Protein AF-0000000084654253 (afdb_homodimer)

Foldseek 3Di:
DPWDWDKDKDKDFLDLVCLVVVLVVLLVQVVVLPDDPLLSVLVSLLSSLVSVVCSVVHDPVWGIKMWMWIDTNWKTKIWIFTPGPVLALVCVVPCPDPSNVSNVVSFPDKDSHDDDGTRIMTMHGHPPPD/DPWDKDKDKDKDFLDLVCLVVVLVVLLVQVVVLPDDPLLSVLVSLLSSLLSPVCSVVHDPVWGIKMWMWIDTNWKIKIWIFTPGQVLALVCVVPCPDPSNVSNVVSFPDKDSHDDRGTRIMTMHGHPPPD

Solvent-accessible surface area (backbone atoms only — not comparable to full-atom values): 13836 Å² total; per-residue (Å²): 128,85,75,53,73,45,59,37,36,43,33,36,46,64,44,75,85,50,43,61,35,56,34,47,42,47,50,48,58,39,58,72,50,63,56,53,72,67,57,44,51,36,50,30,52,38,52,41,46,54,46,49,50,52,31,73,69,50,63,92,82,32,72,46,36,32,39,37,40,40,36,35,67,50,34,43,36,40,34,32,35,40,82,37,78,86,52,40,30,61,50,62,83,40,67,82,32,69,60,46,50,51,32,57,70,57,33,73,42,70,42,42,62,65,70,79,62,32,30,37,35,36,27,41,64,58,78,69,88,123,128,86,74,53,73,46,61,36,37,41,33,38,46,64,45,76,85,50,44,61,36,56,34,46,43,48,50,48,59,39,58,71,48,63,55,52,72,67,57,44,50,34,50,30,50,37,51,40,47,54,46,49,52,51,33,73,69,50,64,93,82,30,73,46,37,32,40,38,40,39,36,35,66,51,34,40,37,39,33,32,35,41,81,37,78,83,51,38,29,61,48,62,83,39,68,82,31,69,60,46,51,52,32,57,71,56,33,74,44,72,43,43,62,71,63,79,63,33,29,38,37,36,28,42,65,58,78,68,88,124

Sequence (260 aa):
MNSVNDKIELTLPFKAEYVSVARLVASGVCSRIGFDIEAIEDIKVAISEVCSKIVSIGSEIANSYTIVYDVSENALDVSYVCDDPSLKCIFDEEKDGLAINIITALMDSVVLCDKSNRIISMSKVLEGNRMNSVNDKIELTLPFKAEYVSVARLVASGVCSRIGFDIEAIEDIKVAISEVCSKIVSIGSEIANSYTIVYDVSENALDVSYVCDDPSLKCIFDEEKDGLAINIITALMDSVVLCDKSNRIISMSKVLEGNR

Radius of gyration: 18.83 Å; Cα contacts (8 Å, |Δi|>4): 494; chains: 2; bounding box: 52×52×45 Å

Organism: NCBI:txid1294263

pLDDT: mean 90.36, std 12.19, range [29.16, 98.81]

Secondary structure (DSSP, 8-state):
-----EEEEEEEES-GGGHHHHHHHHHHHHHHHT--HHHHHHHHHHHHHHHHHHHHH--SS-SEEEEEEEE-SSEEEEEEE-S-GGGTTTTGGGTTSHHHHHHHHHSSEEESS-STTEEEEEEEE-----/-----EEEEEEEES-GGGHHHHHHHHHHHHHHHT--HHHHHHHHHHHHHHHHHHHHH--SS-SEEEEEEEE-SSEEEEEEE-S-GGGTTTTGGGTTSHHHHHHHHHSSEEESS-STTEEEEEEEE-----

InterPro domains:
  IPR003594 Histidine kinase/HSP90-like ATPase domain [PF13581] (13-123)
  IPR036890 Histidine kinase/HSP90-like ATPase superfamily [G3DSA:3.30.565.10] (4-127)

Structure (mmCIF, N/CA/C/O backbone):
data_AF-0000000084654253-model_v1
#
loop_
_entity.id
_entity.type
_entity.pdbx_description
1 polymer 'Serine-protein kinase RsbW'
#
loop_
_atom_site.group_PDB
_atom_site.id
_atom_site.type_symbol
_atom_site.label_atom_id
_atom_site.label_alt_id
_atom_site.label_comp_id
_atom_site.label_asym_id
_atom_site.label_entity_id
_atom_site.label_seq_id
_atom_site.pdbx_PDB_ins_code
_atom_site.Cartn_x
_atom_site.Cartn_y
_atom_site.Cartn_z
_atom_site.occupancy
_atom_site.B_iso_or_equiv
_atom_site.auth_seq_id
_atom_site.auth_comp_id
_atom_site.auth_asym_id
_atom_site.auth_atom_id
_atom_site.pdbx_PDB_model_num
ATOM 1 N N . MET A 1 1 ? -26.438 7.02 8.078 1 37.53 1 MET A N 1
ATOM 2 C CA . MET A 1 1 ? -25.547 6.977 6.918 1 37.53 1 MET A CA 1
ATOM 3 C C . MET A 1 1 ? -24.188 6.391 7.297 1 37.53 1 MET A C 1
ATOM 5 O O . MET A 1 1 ? -23.531 6.883 8.211 1 37.53 1 MET A O 1
ATOM 9 N N . ASN A 1 2 ? -23.875 5.188 7.293 1 47.66 2 ASN A N 1
ATOM 10 C CA . ASN A 1 2 ? -22.75 4.48 7.906 1 47.66 2 ASN A CA 1
ATOM 11 C C . ASN A 1 2 ? -21.422 5.137 7.562 1 47.66 2 ASN A C 1
ATOM 13 O O . ASN A 1 2 ? -21.078 5.289 6.387 1 47.66 2 ASN A O 1
ATOM 17 N N . SER A 1 3 ? -20.984 6.023 8.422 1 59.88 3 SER A N 1
ATOM 18 C CA . SER A 1 3 ? -19.828 6.879 8.25 1 59.88 3 SER A CA 1
ATOM 19 C C . SER A 1 3 ? -18.641 6.098 7.684 1 59.88 3 SER A C 1
ATOM 21 O O . SER A 1 3 ? -18.344 4.992 8.141 1 59.88 3 SER A O 1
ATOM 23 N N . VAL A 1 4 ? -18.297 6.355 6.387 1 73.56 4 VAL A N 1
ATOM 24 C CA . VAL A 1 4 ? -17.141 5.723 5.738 1 73.56 4 VAL A CA 1
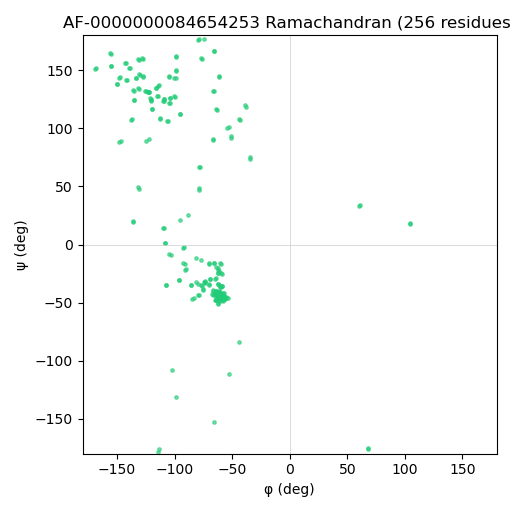ATOM 25 C C . VAL A 1 4 ? -15.898 5.926 6.59 1 73.56 4 VAL A C 1
ATOM 27 O O . VAL A 1 4 ? -15.531 7.062 6.902 1 73.56 4 VAL A O 1
ATOM 30 N N . ASN A 1 5 ? -15.5 4.961 7.324 1 89.44 5 ASN A N 1
ATOM 31 C CA . ASN A 1 5 ? -14.219 4.98 8.031 1 89.44 5 ASN A CA 1
ATOM 32 C C . ASN A 1 5 ? -13.367 3.766 7.672 1 89.44 5 ASN A C 1
ATOM 34 O O . ASN A 1 5 ? -13.508 2.701 8.273 1 89.44 5 ASN A O 1
ATOM 38 N N . ASP A 1 6 ? -12.602 3.982 6.613 1 95.19 6 ASP A N 1
ATOM 39 C CA . ASP A 1 6 ? -11.734 2.898 6.168 1 95.19 6 ASP A CA 1
ATOM 40 C C . ASP A 1 6 ? -10.281 3.166 6.559 1 95.19 6 ASP A C 1
ATOM 42 O O . ASP A 1 6 ? -9.852 4.32 6.609 1 95.19 6 ASP A O 1
ATOM 46 N N . LYS A 1 7 ? -9.664 2.152 6.855 1 97.12 7 LYS A N 1
ATOM 47 C CA . LYS A 1 7 ? -8.25 2.246 7.219 1 97.12 7 LYS A CA 1
ATOM 48 C C . LYS A 1 7 ? -7.387 1.412 6.277 1 97.12 7 LYS A C 1
ATOM 50 O O . LYS A 1 7 ? -7.637 0.219 6.09 1 97.12 7 LYS A O 1
ATOM 55 N N . ILE A 1 8 ? -6.406 2.037 5.645 1 97.88 8 ILE A N 1
ATOM 56 C CA . ILE A 1 8 ? -5.418 1.395 4.785 1 97.88 8 ILE A CA 1
ATOM 57 C C . ILE A 1 8 ? -4.027 1.555 5.395 1 97.88 8 ILE A C 1
ATOM 59 O O . ILE A 1 8 ? -3.67 2.637 5.867 1 97.88 8 ILE A O 1
ATOM 63 N N . GLU A 1 9 ? -3.281 0.507 5.418 1 98.44 9 GLU A N 1
ATOM 64 C CA . GLU A 1 9 ? -1.927 0.572 5.957 1 98.44 9 GLU A CA 1
ATOM 65 C C . GLU A 1 9 ? -0.9 0.111 4.926 1 98.44 9 GLU A C 1
ATOM 67 O O . GLU A 1 9 ? -1.068 -0.938 4.301 1 98.44 9 GLU A O 1
ATOM 72 N N . LEU A 1 10 ? 0.111 0.861 4.734 1 98.81 10 LEU A N 1
ATOM 73 C CA . LEU A 1 10 ? 1.231 0.555 3.852 1 98.81 10 LEU A CA 1
ATOM 74 C C . LEU A 1 10 ? 2.541 0.512 4.633 1 98.81 10 LEU A C 1
ATOM 76 O O . LEU A 1 10 ? 2.941 1.509 5.238 1 98.81 10 LEU A O 1
ATOM 80 N N . THR A 1 11 ? 3.182 -0.635 4.68 1 98.56 11 THR A N 1
ATOM 81 C CA . THR A 1 11 ? 4.469 -0.789 5.348 1 98.56 11 THR A CA 1
ATOM 82 C C . THR A 1 11 ? 5.602 -0.865 4.324 1 98.56 11 THR A C 1
ATOM 84 O O . THR A 1 11 ? 5.547 -1.669 3.393 1 98.56 11 THR A O 1
ATOM 87 N N . LEU A 1 12 ? 6.57 -0.037 4.473 1 98.12 12 LEU A N 1
ATOM 88 C CA . LEU A 1 12 ? 7.672 0.087 3.525 1 98.12 12 LEU A CA 1
ATOM 89 C C . LEU A 1 12 ? 9.016 -0.027 4.238 1 98.12 12 LEU A C 1
ATOM 91 O O . LEU A 1 12 ? 9.148 0.405 5.387 1 98.12 12 LEU A O 1
ATOM 95 N N . PRO A 1 13 ? 10.016 -0.643 3.555 1 96.75 13 PRO A N 1
ATOM 96 C CA . PRO A 1 13 ? 11.375 -0.536 4.09 1 96.75 13 PRO A CA 1
ATOM 97 C C . PRO A 1 13 ? 11.914 0.891 4.047 1 96.75 13 PRO A C 1
ATOM 99 O O . PRO A 1 13 ? 11.352 1.749 3.363 1 96.75 13 PRO A O 1
ATOM 102 N N . PHE A 1 14 ? 13.008 1.097 4.773 1 96.75 14 PHE A N 1
ATOM 103 C CA . PHE A 1 14 ? 13.648 2.404 4.789 1 96.75 14 PHE A CA 1
ATOM 104 C C . PHE A 1 14 ? 14.477 2.617 3.525 1 96.75 14 PHE A C 1
ATOM 106 O O . PHE A 1 14 ? 15.695 2.762 3.594 1 96.75 14 PHE A O 1
ATOM 113 N N . LYS A 1 15 ? 13.859 2.703 2.457 1 95.56 15 LYS A N 1
ATOM 114 C CA . LYS A 1 15 ? 14.516 2.891 1.163 1 95.56 15 LYS A CA 1
ATOM 115 C C . LYS A 1 15 ? 13.781 3.941 0.328 1 95.56 15 LYS A C 1
ATOM 117 O O . LYS A 1 15 ? 12.57 3.869 0.154 1 95.56 15 LYS A O 1
ATOM 122 N N . ALA A 1 16 ? 14.523 4.84 -0.239 1 96 16 ALA A N 1
ATOM 123 C CA . ALA A 1 16 ? 13.977 5.961 -1 1 96 16 ALA A CA 1
ATOM 124 C C . ALA A 1 16 ? 13.195 5.469 -2.219 1 96 16 ALA A C 1
ATOM 126 O O . ALA A 1 16 ? 12.258 6.125 -2.67 1 96 16 ALA A O 1
ATOM 127 N N . GLU A 1 17 ? 13.562 4.328 -2.613 1 93.19 17 GLU A N 1
ATOM 128 C CA . GLU A 1 17 ? 13 3.781 -3.844 1 93.19 17 GLU A CA 1
ATOM 129 C C . GLU A 1 17 ? 11.508 3.506 -3.693 1 93.19 17 GLU A C 1
ATOM 131 O O . GLU A 1 17 ? 10.789 3.387 -4.688 1 93.19 17 GLU A O 1
ATOM 136 N N . TYR A 1 18 ? 10.992 3.473 -2.5 1 96.5 18 TYR A N 1
ATOM 137 C CA . TYR A 1 18 ? 9.609 3.072 -2.309 1 96.5 18 TYR A CA 1
ATOM 138 C C . TYR A 1 18 ? 8.742 4.266 -1.925 1 96.5 18 TYR A C 1
ATOM 140 O O . TYR A 1 18 ? 7.531 4.129 -1.74 1 96.5 18 TYR A O 1
ATOM 148 N N . VAL A 1 19 ? 9.32 5.445 -1.854 1 97.69 19 VAL A N 1
ATOM 149 C CA . VAL A 1 19 ? 8.539 6.641 -1.556 1 97.69 19 VAL A CA 1
ATOM 150 C C . VAL A 1 19 ? 7.449 6.824 -2.609 1 97.69 19 VAL A C 1
ATOM 152 O O . VAL A 1 19 ? 6.336 7.258 -2.293 1 97.69 19 VAL A O 1
ATOM 155 N N . SER A 1 20 ? 7.758 6.484 -3.834 1 97.12 20 SER A N 1
ATOM 156 C CA . SER A 1 20 ? 6.789 6.594 -4.918 1 97.12 20 SER A CA 1
ATOM 157 C C . SER A 1 20 ? 5.586 5.688 -4.676 1 97.12 20 SER A C 1
ATOM 159 O O . SER A 1 20 ? 4.465 6.016 -5.074 1 97.12 20 SER A O 1
ATOM 161 N N . VAL A 1 21 ? 5.785 4.555 -4.074 1 97.62 21 VAL A N 1
ATOM 162 C CA . VAL A 1 21 ? 4.699 3.627 -3.771 1 97.62 21 VAL A CA 1
ATOM 163 C C . VAL A 1 21 ? 3.729 4.277 -2.785 1 97.62 21 VAL A C 1
ATOM 165 O O . VAL A 1 21 ? 2.51 4.152 -2.932 1 97.62 21 VAL A O 1
ATOM 168 N N . ALA A 1 22 ? 4.242 4.992 -1.796 1 98.38 22 ALA A N 1
ATOM 169 C CA . ALA A 1 22 ? 3.408 5.723 -0.849 1 98.38 22 ALA A CA 1
ATOM 170 C C . ALA A 1 22 ? 2.543 6.758 -1.566 1 98.38 22 ALA A C 1
ATOM 172 O O . ALA A 1 22 ? 1.356 6.902 -1.262 1 98.38 22 ALA A O 1
ATOM 173 N N . ARG A 1 23 ? 3.152 7.426 -2.494 1 98.12 23 ARG A N 1
ATOM 174 C CA . ARG A 1 23 ? 2.428 8.414 -3.283 1 98.12 23 ARG A CA 1
ATOM 175 C C . ARG A 1 23 ? 1.31 7.766 -4.09 1 98.12 23 ARG A C 1
ATOM 177 O O . ARG A 1 23 ? 0.2 8.297 -4.164 1 98.12 23 ARG A O 1
ATOM 184 N N . LEU A 1 24 ? 1.6 6.672 -4.711 1 96.81 24 LEU A N 1
ATOM 185 C CA . LEU A 1 24 ? 0.615 5.941 -5.504 1 96.81 24 LEU A CA 1
ATOM 186 C C . LEU A 1 24 ? -0.584 5.543 -4.652 1 96.81 24 LEU A C 1
ATOM 188 O O . LEU A 1 24 ? -1.732 5.727 -5.062 1 96.81 24 LEU A O 1
ATOM 192 N N . VAL A 1 25 ? -0.287 5.02 -3.465 1 98.12 25 VAL A N 1
ATOM 193 C CA . VAL A 1 25 ? -1.377 4.617 -2.584 1 98.12 25 VAL A CA 1
ATOM 194 C C . VAL A 1 25 ? -2.229 5.832 -2.225 1 98.12 25 VAL A C 1
ATOM 196 O O . VAL A 1 25 ? -3.461 5.762 -2.232 1 98.12 25 VAL A O 1
ATOM 199 N N . ALA A 1 26 ? -1.563 6.91 -1.926 1 97.38 26 ALA A N 1
ATOM 200 C CA . ALA A 1 26 ? -2.283 8.141 -1.607 1 97.38 26 ALA A CA 1
ATOM 201 C C . ALA A 1 26 ? -3.238 8.523 -2.734 1 97.38 26 ALA A C 1
ATOM 203 O O . ALA A 1 26 ? -4.395 8.867 -2.484 1 97.38 26 ALA A O 1
ATOM 204 N N . SER A 1 27 ? -2.752 8.461 -3.9 1 95.75 27 SER A N 1
ATOM 205 C CA . SER A 1 27 ? -3.586 8.812 -5.043 1 95.75 27 SER A CA 1
ATOM 206 C C . SER A 1 27 ? -4.793 7.887 -5.156 1 95.75 27 SER A C 1
ATOM 208 O O . SER A 1 27 ? -5.902 8.336 -5.449 1 95.75 27 SER A O 1
ATOM 210 N N . GLY A 1 28 ? -4.602 6.641 -4.918 1 94.56 28 GLY A N 1
ATOM 211 C CA . GLY A 1 28 ? -5.676 5.664 -4.992 1 94.56 28 GLY A CA 1
ATOM 212 C C . GLY A 1 28 ? -6.734 5.859 -3.922 1 94.56 28 GLY A C 1
ATOM 213 O O . GLY A 1 28 ? -7.93 5.773 -4.203 1 94.56 28 GLY A O 1
ATOM 214 N N . VAL A 1 29 ? -6.324 6.18 -2.756 1 94.88 29 VAL A N 1
ATOM 215 C CA . VAL A 1 29 ? -7.219 6.324 -1.612 1 94.88 29 VAL A CA 1
ATOM 216 C C . VAL A 1 29 ? -8 7.629 -1.729 1 94.88 29 VAL A C 1
ATOM 218 O O . VAL A 1 29 ? -9.188 7.676 -1.396 1 94.88 29 VAL A O 1
ATOM 221 N N . CYS A 1 30 ? -7.359 8.641 -2.174 1 93 30 CYS A N 1
ATOM 222 C CA . CYS A 1 30 ? -7.969 9.969 -2.27 1 93 30 CYS A CA 1
ATOM 223 C C . CYS A 1 30 ? -9.023 10 -3.367 1 93 30 CYS A C 1
ATOM 225 O O . CYS A 1 30 ? -9.992 10.758 -3.281 1 93 30 CYS A O 1
ATOM 227 N N . SER A 1 31 ? -8.75 9.25 -4.387 1 83.88 31 SER A N 1
ATOM 228 C CA . SER A 1 31 ? -9.695 9.258 -5.492 1 83.88 31 SER A CA 1
ATOM 229 C C . SER A 1 31 ? -11.078 8.805 -5.035 1 83.88 31 SER A C 1
ATOM 231 O O . SER A 1 31 ? -12.094 9.227 -5.602 1 83.88 31 SER A O 1
ATOM 233 N N . ARG A 1 32 ? -11.125 8.102 -4.043 1 83.56 32 ARG A N 1
ATOM 234 C CA . ARG A 1 32 ? -12.391 7.625 -3.49 1 83.56 32 ARG A CA 1
ATOM 235 C C . ARG A 1 32 ? -13.102 8.734 -2.721 1 83.56 32 ARG A C 1
ATOM 237 O O . ARG A 1 32 ? -14.328 8.711 -2.58 1 83.56 32 ARG A O 1
ATOM 244 N N . ILE A 1 33 ? -12.453 9.586 -2.061 1 87.75 33 ILE A N 1
ATOM 245 C CA . ILE A 1 33 ? -12.992 10.656 -1.227 1 87.75 33 ILE A CA 1
ATOM 246 C C . ILE A 1 33 ? -13.555 11.766 -2.109 1 87.75 33 ILE A C 1
ATOM 248 O O . ILE A 1 33 ? -14.508 12.445 -1.727 1 87.75 33 ILE A O 1
ATOM 252 N N . GLY A 1 34 ? -12.984 11.977 -3.287 1 88.12 34 GLY A N 1
ATOM 253 C CA . GLY A 1 34 ? -13.453 13.016 -4.199 1 88.12 34 GLY A CA 1
ATOM 254 C C . GLY A 1 34 ? -12.555 14.234 -4.227 1 88.12 34 GLY A C 1
ATOM 255 O O . GLY A 1 34 ? -13 15.328 -4.566 1 88.12 34 GLY A O 1
ATOM 256 N N . PHE A 1 35 ? -11.367 14.117 -3.777 1 94.44 35 PHE A N 1
ATOM 257 C CA . PHE A 1 35 ? -10.398 15.203 -3.902 1 94.44 35 PHE A CA 1
ATOM 258 C C . PHE A 1 35 ? -10.133 15.516 -5.367 1 94.44 35 PHE A C 1
ATOM 260 O O . PHE A 1 35 ? -10.148 14.617 -6.215 1 94.44 35 PHE A O 1
ATOM 267 N N . ASP A 1 36 ? -9.938 16.812 -5.602 1 93.75 36 ASP A N 1
ATOM 268 C CA . ASP A 1 36 ? -9.539 17.156 -6.961 1 93.75 36 ASP A CA 1
ATOM 269 C C . ASP A 1 36 ? -8.055 16.891 -7.188 1 93.75 36 ASP A C 1
ATOM 271 O O . ASP A 1 36 ? -7.336 16.5 -6.262 1 93.75 36 ASP A O 1
ATOM 275 N N . ILE A 1 37 ? -7.605 17.094 -8.375 1 94.94 37 ILE A N 1
ATOM 276 C CA . ILE A 1 37 ? -6.258 16.734 -8.789 1 94.94 37 ILE A CA 1
ATOM 277 C C . ILE A 1 37 ? -5.238 17.547 -7.996 1 94.94 37 ILE A C 1
ATOM 279 O O . ILE A 1 37 ? -4.195 17.016 -7.594 1 94.94 37 ILE A O 1
ATOM 283 N N . GLU A 1 38 ? -5.539 18.797 -7.785 1 95.88 38 GLU A N 1
ATOM 284 C CA . GLU A 1 38 ? -4.621 19.672 -7.055 1 95.88 38 GLU A CA 1
ATOM 285 C C . GLU A 1 38 ? -4.457 19.203 -5.609 1 95.88 38 GLU A C 1
ATOM 287 O O . GLU A 1 38 ? -3.336 19.109 -5.105 1 95.88 38 GLU A O 1
ATOM 292 N N . ALA A 1 39 ? -5.586 18.938 -4.965 1 96.06 39 ALA A N 1
ATOM 293 C CA . ALA A 1 39 ? -5.543 18.453 -3.586 1 96.06 39 ALA A CA 1
ATOM 294 C C . ALA A 1 39 ? -4.785 17.125 -3.488 1 96.06 39 ALA A C 1
ATOM 296 O O . ALA A 1 39 ? -4.004 16.922 -2.557 1 96.06 39 ALA A O 1
ATOM 297 N N . ILE A 1 40 ? -4.996 16.25 -4.402 1 97.12 40 ILE A N 1
ATOM 298 C CA . ILE A 1 40 ? -4.32 14.961 -4.422 1 97.12 40 ILE A CA 1
ATOM 299 C C . ILE A 1 40 ? -2.812 15.172 -4.555 1 97.12 40 ILE A C 1
ATOM 301 O O . ILE A 1 40 ? -2.027 14.539 -3.848 1 97.12 40 ILE A O 1
ATOM 305 N N . GLU A 1 41 ? -2.398 16.047 -5.445 1 97.62 41 GLU A N 1
ATOM 306 C CA . GLU A 1 41 ? -0.979 16.328 -5.625 1 97.62 41 GLU A CA 1
ATOM 307 C C . GLU A 1 41 ? -0.366 16.922 -4.359 1 97.62 41 GLU A C 1
ATOM 309 O O . GLU A 1 41 ? 0.75 16.562 -3.977 1 97.62 41 GLU A O 1
ATOM 314 N N . ASP A 1 42 ? -1.118 17.812 -3.717 1 97.75 42 ASP A N 1
ATOM 315 C CA . ASP A 1 42 ? -0.661 18.375 -2.449 1 97.75 42 ASP A CA 1
ATOM 316 C C . ASP A 1 42 ? -0.399 17.266 -1.423 1 97.75 42 ASP A C 1
ATOM 318 O O . ASP A 1 42 ? 0.639 17.266 -0.758 1 97.75 42 ASP A O 1
ATOM 322 N N . ILE A 1 43 ? -1.329 16.406 -1.344 1 97.94 43 ILE A N 1
ATOM 323 C CA . ILE A 1 43 ? -1.243 15.305 -0.383 1 97.94 43 ILE A CA 1
ATOM 324 C C . ILE A 1 43 ? -0.035 14.43 -0.706 1 97.94 43 ILE A C 1
ATOM 326 O O . ILE A 1 43 ? 0.727 14.062 0.19 1 97.94 43 ILE A O 1
ATOM 330 N N . LYS A 1 44 ? 0.122 14.117 -1.955 1 98.44 44 LYS A N 1
ATOM 331 C CA . LYS A 1 44 ? 1.251 13.297 -2.385 1 98.44 44 LYS A CA 1
ATOM 332 C C . LYS A 1 44 ? 2.578 13.961 -2.021 1 98.44 44 LYS A C 1
ATOM 334 O O . LYS A 1 44 ? 3.51 13.281 -1.574 1 98.44 44 LYS A O 1
ATOM 339 N N . VAL A 1 45 ? 2.709 15.203 -2.246 1 98.5 45 VAL A N 1
ATOM 340 C CA . VAL A 1 45 ? 3.934 15.922 -1.918 1 98.5 45 VAL A CA 1
ATOM 341 C C . VAL A 1 45 ? 4.191 15.852 -0.415 1 98.5 45 VAL A C 1
ATOM 343 O O . VAL A 1 45 ? 5.309 15.555 0.015 1 98.5 45 VAL A O 1
ATOM 346 N N . ALA A 1 46 ? 3.172 16.125 0.374 1 98.06 46 ALA A N 1
ATOM 347 C CA . ALA A 1 46 ? 3.305 16.078 1.828 1 98.06 46 ALA A CA 1
ATOM 348 C C . ALA A 1 46 ? 3.768 14.711 2.293 1 98.06 46 ALA A C 1
ATOM 350 O O . ALA A 1 46 ? 4.68 14.594 3.115 1 98.06 46 ALA A O 1
ATOM 351 N N . ILE A 1 47 ? 3.174 13.711 1.735 1 98.38 47 ILE A N 1
ATOM 352 C CA . ILE A 1 47 ? 3.523 12.336 2.08 1 98.38 47 ILE A CA 1
ATOM 353 C C . ILE A 1 47 ? 4.98 12.07 1.711 1 98.38 47 ILE A C 1
ATOM 355 O O . ILE A 1 47 ? 5.727 11.469 2.492 1 98.38 47 ILE A O 1
ATOM 359 N N . SER A 1 48 ? 5.375 12.508 0.602 1 98.19 48 SER A N 1
ATOM 360 C CA . SER A 1 48 ? 6.738 12.305 0.125 1 98.19 48 SER A CA 1
ATOM 361 C C . SER A 1 48 ? 7.754 12.961 1.054 1 98.19 48 SER A C 1
ATOM 363 O O . SER A 1 48 ? 8.82 12.398 1.319 1 98.19 48 SER A O 1
ATOM 365 N N . GLU A 1 49 ? 7.461 14.164 1.477 1 97.12 49 GLU A N 1
ATOM 366 C CA . GLU A 1 49 ? 8.359 14.875 2.387 1 97.12 49 GLU A CA 1
ATOM 367 C C . GLU A 1 49 ? 8.578 14.078 3.672 1 97.12 49 GLU A C 1
ATOM 369 O O . GLU A 1 49 ? 9.711 13.945 4.137 1 97.12 49 GLU A O 1
ATOM 374 N N . VAL A 1 50 ? 7.473 13.594 4.281 1 96.19 50 VAL A N 1
ATOM 375 C CA . VAL A 1 50 ? 7.562 12.852 5.535 1 96.19 50 VAL A CA 1
ATOM 376 C C . VAL A 1 50 ? 8.352 11.562 5.312 1 96.19 50 VAL A C 1
ATOM 378 O O . VAL A 1 50 ? 9.281 11.258 6.066 1 96.19 50 VAL A O 1
ATOM 381 N N . CYS A 1 51 ? 8.008 10.852 4.25 1 97.62 51 CYS A N 1
ATOM 382 C CA . CYS A 1 51 ? 8.695 9.602 3.949 1 97.62 51 CYS A CA 1
ATOM 383 C C . CYS A 1 51 ? 10.188 9.836 3.742 1 97.62 51 CYS A C 1
ATOM 385 O O . CYS A 1 51 ? 11.023 9.07 4.23 1 97.62 51 CYS A O 1
ATOM 387 N N . SER A 1 52 ? 10.484 10.836 2.98 1 96.94 52 SER A N 1
ATOM 388 C CA . SER A 1 52 ? 11.891 11.148 2.715 1 96.94 52 SER A CA 1
ATOM 389 C C . SER A 1 52 ? 12.656 11.406 4.012 1 96.94 52 SER A C 1
ATOM 391 O O . SER A 1 52 ? 13.797 10.961 4.16 1 96.94 52 SER A O 1
ATOM 393 N N . LYS A 1 53 ? 12.078 12.086 4.898 1 94.69 53 LYS A N 1
ATOM 394 C CA . LYS A 1 53 ? 12.703 12.344 6.188 1 94.69 53 LYS A CA 1
ATOM 395 C C . LYS A 1 53 ? 12.914 11.055 6.969 1 94.69 53 LYS A C 1
ATOM 397 O O . LYS A 1 53 ? 14 10.82 7.508 1 94.69 53 LYS A O 1
ATOM 402 N N . ILE A 1 54 ? 11.922 10.25 7.047 1 95.12 54 ILE A N 1
ATOM 403 C CA . ILE A 1 54 ? 11.977 8.969 7.754 1 95.12 54 ILE A CA 1
ATOM 404 C C . ILE A 1 54 ? 13.086 8.109 7.164 1 95.12 54 ILE A C 1
ATOM 406 O O . ILE A 1 54 ? 13.891 7.531 7.902 1 95.12 54 ILE A O 1
ATOM 410 N N . VAL A 1 55 ? 13.125 8.07 5.848 1 96.94 55 VAL A N 1
ATOM 411 C CA . VAL A 1 55 ? 14.109 7.258 5.148 1 96.94 55 VAL A CA 1
ATOM 412 C C . VAL A 1 55 ? 15.516 7.797 5.426 1 96.94 55 VAL A C 1
ATOM 414 O O . VAL A 1 55 ? 16.453 7.027 5.609 1 96.94 55 VAL A O 1
ATOM 417 N N . SER A 1 56 ? 15.711 9.094 5.398 1 95.06 56 SER A N 1
ATOM 418 C CA . SER A 1 56 ? 17 9.719 5.625 1 95.06 56 SER A CA 1
ATOM 419 C C . SER A 1 56 ? 17.531 9.398 7.02 1 95.06 56 SER A C 1
ATOM 421 O O . SER A 1 56 ? 18.75 9.258 7.211 1 95.06 56 SER A O 1
ATOM 423 N N . ILE A 1 57 ? 16.625 9.312 7.965 1 93.06 57 ILE A N 1
ATOM 424 C CA . ILE A 1 57 ? 17.031 9.016 9.328 1 93.06 57 ILE A CA 1
ATOM 425 C C . ILE A 1 57 ? 17.297 7.52 9.477 1 93.06 57 ILE A C 1
ATOM 427 O O . ILE A 1 57 ? 18.312 7.117 10.047 1 93.06 57 ILE A O 1
ATOM 431 N N . GLY A 1 58 ? 16.391 6.746 8.891 1 93.62 58 GLY A N 1
ATOM 432 C CA . GLY A 1 58 ? 16.531 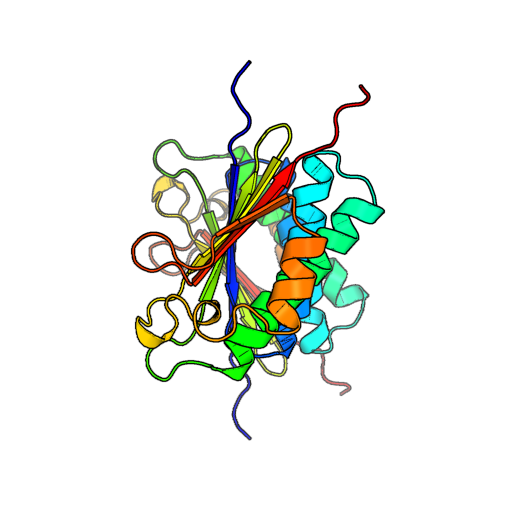5.301 8.984 1 93.62 58 GLY A CA 1
ATOM 433 C C . GLY A 1 58 ? 16.312 4.777 10.391 1 93.62 58 GLY A C 1
ATOM 434 O O . GLY A 1 58 ? 15.789 5.484 11.25 1 93.62 58 GLY A O 1
ATOM 435 N N . SER A 1 59 ? 16.516 3.426 10.594 1 93.81 59 SER A N 1
ATOM 436 C CA . SER A 1 59 ? 16.406 2.801 11.906 1 93.81 59 SER A CA 1
ATOM 437 C C . SER A 1 59 ? 17.375 1.625 12.039 1 93.81 59 SER A C 1
ATOM 439 O O . SER A 1 59 ? 17.594 0.881 11.078 1 93.81 59 SER A O 1
ATOM 441 N N . GLU A 1 60 ? 17.891 1.494 13.219 1 91.06 60 GLU A N 1
ATOM 442 C CA . GLU A 1 60 ? 18.781 0.366 13.516 1 91.06 60 GLU A CA 1
ATOM 443 C C . GLU A 1 60 ? 17.984 -0.825 14.047 1 91.06 60 GLU A C 1
ATOM 445 O O . GLU A 1 60 ? 18.484 -1.952 14.055 1 91.06 60 GLU A O 1
ATOM 450 N N . ILE A 1 61 ? 16.828 -0.541 14.555 1 92.31 61 ILE A N 1
ATOM 451 C CA . ILE A 1 61 ? 16.094 -1.601 15.25 1 92.31 61 ILE A CA 1
ATOM 452 C C . ILE A 1 61 ? 14.906 -2.047 14.406 1 92.31 61 ILE A C 1
ATOM 454 O O . ILE A 1 61 ? 14.539 -3.227 14.406 1 92.31 61 ILE A O 1
ATOM 458 N N . ALA A 1 62 ? 14.328 -1.084 13.711 1 93.31 62 ALA A N 1
ATOM 459 C CA . ALA A 1 62 ? 13.195 -1.417 12.852 1 93.31 62 ALA A CA 1
ATOM 460 C C . ALA A 1 62 ? 13.648 -1.581 11.398 1 93.31 62 ALA A C 1
ATOM 462 O O . ALA A 1 62 ? 14.602 -0.932 10.961 1 93.31 62 ALA A O 1
ATOM 463 N N . ASN A 1 63 ? 12.922 -2.449 10.68 1 94.06 63 ASN A N 1
ATOM 464 C CA . ASN A 1 63 ? 13.281 -2.674 9.281 1 94.06 63 ASN A CA 1
ATOM 465 C C . ASN A 1 63 ? 12.305 -1.983 8.336 1 94.06 63 ASN A C 1
ATOM 467 O O . ASN A 1 63 ? 12.508 -1.987 7.117 1 94.06 63 ASN A O 1
ATOM 471 N N . SER A 1 64 ? 11.258 -1.483 8.953 1 97.25 64 SER A N 1
ATOM 472 C CA . SER A 1 64 ? 10.219 -0.872 8.133 1 97.25 64 SER A CA 1
ATOM 473 C C . SER A 1 64 ? 9.414 0.155 8.93 1 97.25 64 SER A C 1
ATOM 475 O O . SER A 1 64 ? 9.57 0.257 10.148 1 97.25 64 SER A O 1
ATOM 477 N N . TYR A 1 65 ? 8.688 0.983 8.25 1 96.69 65 TYR A N 1
ATOM 478 C CA . TYR A 1 65 ? 7.707 1.897 8.828 1 96.69 65 TYR A CA 1
ATOM 479 C C . TYR A 1 65 ? 6.352 1.749 8.148 1 96.69 65 TYR A C 1
ATOM 481 O O . TYR A 1 65 ? 6.27 1.238 7.027 1 96.69 65 TYR A O 1
ATOM 489 N N . THR A 1 66 ? 5.367 2.213 8.867 1 97.62 66 THR A N 1
ATOM 490 C CA . THR A 1 66 ? 4.008 2.027 8.375 1 97.62 66 THR A CA 1
ATOM 491 C C . THR A 1 66 ? 3.303 3.371 8.211 1 97.62 66 THR A C 1
ATOM 493 O O . THR A 1 66 ? 3.418 4.246 9.07 1 97.62 66 THR A O 1
ATOM 496 N N . ILE A 1 67 ? 2.705 3.539 7.074 1 98.25 67 ILE A N 1
ATOM 497 C CA . ILE A 1 67 ? 1.825 4.672 6.812 1 98.25 67 ILE A CA 1
ATOM 498 C C . ILE A 1 67 ? 0.368 4.242 6.957 1 98.25 67 ILE A C 1
ATOM 500 O O . ILE A 1 67 ? -0.056 3.254 6.352 1 98.25 67 ILE A O 1
ATOM 504 N N . VAL A 1 68 ? -0.363 4.941 7.742 1 97.5 68 VAL A N 1
ATOM 505 C CA . VAL A 1 68 ? -1.775 4.648 7.957 1 97.5 68 VAL A CA 1
ATOM 506 C C . VAL A 1 68 ? -2.635 5.727 7.305 1 97.5 68 VAL A C 1
ATOM 508 O O . VAL A 1 68 ? -2.459 6.918 7.57 1 97.5 68 VAL A O 1
ATOM 511 N N . TYR A 1 69 ? -3.523 5.324 6.422 1 97.69 69 TYR A N 1
ATOM 512 C CA . TYR A 1 69 ? -4.496 6.195 5.773 1 97.69 69 TYR A CA 1
ATOM 513 C C . TYR A 1 69 ? -5.891 5.98 6.348 1 97.69 69 TYR A C 1
ATOM 515 O O . TYR A 1 69 ? -6.516 4.945 6.102 1 97.69 69 TYR A O 1
ATOM 523 N N . ASP A 1 70 ? -6.297 6.891 7.086 1 96.62 70 ASP A N 1
ATOM 524 C CA . ASP A 1 70 ? -7.668 6.863 7.594 1 96.62 70 ASP A CA 1
ATOM 525 C C . ASP A 1 70 ? -8.594 7.691 6.711 1 96.62 70 ASP A C 1
ATOM 527 O O . ASP A 1 70 ? -8.508 8.922 6.684 1 96.62 70 ASP A O 1
ATOM 531 N N . VAL A 1 71 ? -9.453 6.984 6.086 1 95.81 71 VAL A N 1
ATOM 532 C CA . VAL A 1 71 ? -10.312 7.602 5.078 1 95.81 71 VAL A CA 1
ATOM 533 C C . VAL A 1 71 ? -11.719 7.797 5.641 1 95.81 71 VAL A C 1
ATOM 535 O O . VAL A 1 71 ? -12.336 6.844 6.121 1 95.81 71 VAL A O 1
ATOM 538 N N . SER A 1 72 ? -12.156 9 5.645 1 94.12 72 SER A N 1
ATOM 539 C CA . SER A 1 72 ? -13.539 9.328 5.969 1 94.12 72 SER A CA 1
ATOM 540 C C . SER A 1 72 ? -14.266 9.906 4.758 1 94.12 72 SER A C 1
ATOM 542 O O . SER A 1 72 ? -13.719 9.938 3.654 1 94.12 72 SER A O 1
ATOM 544 N N . GLU A 1 73 ? -15.5 10.266 4.941 1 91.44 73 GLU A N 1
ATOM 545 C CA . GLU A 1 73 ? -16.328 10.766 3.85 1 91.44 73 GLU A CA 1
ATOM 546 C C . GLU A 1 73 ? -15.727 12.016 3.215 1 91.44 73 GLU A C 1
ATOM 548 O O . GLU A 1 73 ? -15.766 12.18 1.995 1 91.44 73 GLU A O 1
ATOM 553 N N . ASN A 1 74 ? -15.133 12.852 4.004 1 93.56 74 ASN A N 1
ATOM 554 C CA . ASN A 1 74 ? -14.688 14.133 3.465 1 93.56 74 ASN A CA 1
ATOM 555 C C . ASN A 1 74 ? -13.281 14.492 3.945 1 93.56 74 ASN A C 1
ATOM 557 O O . ASN A 1 74 ? -12.906 15.664 3.967 1 93.56 74 ASN A O 1
ATOM 561 N N . ALA A 1 75 ? -12.609 13.438 4.367 1 95.56 75 ALA A N 1
ATOM 562 C CA . ALA A 1 75 ? -11.289 13.781 4.887 1 95.56 75 ALA A CA 1
ATOM 563 C C . ALA A 1 75 ? -10.336 12.586 4.797 1 95.56 75 ALA A C 1
ATOM 565 O O . ALA A 1 75 ? -10.773 11.438 4.762 1 95.56 75 ALA A O 1
ATOM 566 N N . LEU A 1 76 ? -9.133 12.891 4.719 1 97 76 LEU A N 1
ATOM 567 C CA . LEU A 1 76 ? -8.055 11.922 4.824 1 97 76 LEU A CA 1
ATOM 568 C C . LEU A 1 76 ? -7.121 12.273 5.98 1 97 76 LEU A C 1
ATOM 570 O O . LEU A 1 76 ? -6.668 13.414 6.094 1 97 76 LEU A O 1
ATOM 574 N N . ASP A 1 77 ? -6.922 11.359 6.836 1 96.5 77 ASP A N 1
ATOM 575 C CA . ASP A 1 77 ? -5.887 11.461 7.863 1 96.5 77 ASP A CA 1
ATOM 576 C C . ASP A 1 77 ? -4.742 10.492 7.59 1 96.5 77 ASP A C 1
ATOM 578 O O . ASP A 1 77 ? -4.973 9.289 7.414 1 96.5 77 ASP A O 1
ATOM 582 N N . VAL A 1 78 ? -3.559 10.969 7.52 1 97.44 78 VAL A N 1
ATOM 583 C CA . VAL A 1 78 ? -2.375 10.156 7.277 1 97.44 78 VAL A CA 1
ATOM 584 C C . VAL A 1 78 ? -1.464 10.188 8.5 1 97.44 78 VAL A C 1
ATOM 586 O O . VAL A 1 78 ? -1.143 11.266 9.016 1 97.44 78 VAL A O 1
ATOM 589 N N . SER A 1 79 ? -1.105 9.07 8.961 1 95.75 79 SER A N 1
ATOM 590 C CA . SER A 1 79 ? -0.16 8.977 10.07 1 95.75 79 SER A CA 1
ATOM 591 C C . SER A 1 79 ? 0.955 7.98 9.766 1 95.75 79 SER A C 1
ATOM 593 O O . SER A 1 79 ? 0.804 7.121 8.891 1 95.75 79 SER A O 1
ATOM 595 N N . TYR A 1 80 ? 2.031 8.117 10.43 1 95.94 80 TYR A N 1
ATOM 596 C CA . TYR A 1 80 ? 3.223 7.297 10.266 1 95.94 80 TYR A CA 1
ATOM 597 C C . TYR A 1 80 ? 3.646 6.672 11.586 1 95.94 80 TYR A C 1
ATOM 599 O O . TYR A 1 80 ? 3.73 7.359 12.609 1 95.94 80 TYR A O 1
ATOM 607 N N . VAL A 1 81 ? 3.893 5.398 11.492 1 93.56 81 VAL A N 1
ATOM 608 C CA . VAL A 1 81 ? 4.258 4.668 12.703 1 93.56 81 VAL A CA 1
ATOM 609 C C . VAL A 1 81 ? 5.512 3.834 12.445 1 93.56 81 VAL A C 1
ATOM 611 O O . VAL A 1 81 ? 5.738 3.379 11.32 1 93.56 81 VAL A O 1
ATOM 614 N N . CYS A 1 82 ? 6.316 3.686 13.445 1 93 82 CYS A N 1
ATOM 615 C CA . CYS A 1 82 ? 7.5 2.834 13.414 1 93 82 CYS A CA 1
ATOM 616 C C . CYS A 1 82 ? 7.805 2.273 14.797 1 93 82 CYS A C 1
ATOM 618 O O . CYS A 1 82 ? 7.664 2.973 15.797 1 93 82 CYS A O 1
ATOM 620 N N . ASP A 1 83 ? 8.156 0.986 14.75 1 90.81 83 ASP A N 1
ATOM 621 C CA . ASP A 1 83 ? 8.539 0.364 16.016 1 90.81 83 ASP A CA 1
ATOM 622 C C . ASP A 1 83 ? 9.961 0.747 16.406 1 90.81 83 ASP A C 1
ATOM 624 O O . ASP A 1 83 ? 10.812 -0.123 16.594 1 90.81 83 ASP A O 1
ATOM 628 N N . ASP A 1 84 ? 10.32 1.903 16.375 1 92.69 84 ASP A N 1
ATOM 629 C CA . ASP A 1 84 ? 11.57 2.521 16.812 1 92.69 84 ASP A CA 1
ATOM 630 C C . ASP A 1 84 ? 11.312 3.842 17.531 1 92.69 84 ASP A C 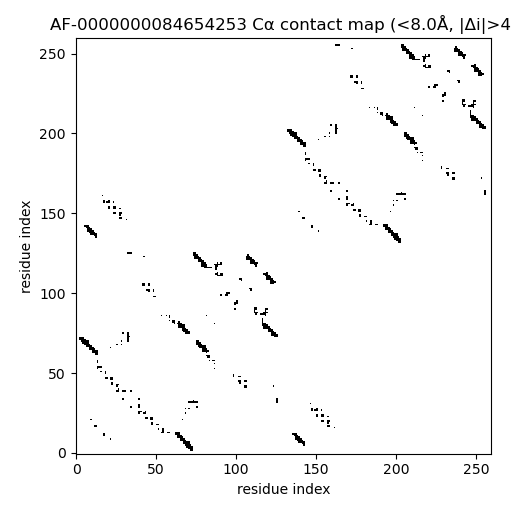1
ATOM 632 O O . ASP A 1 84 ? 10.992 4.848 16.891 1 92.69 84 ASP A O 1
ATOM 636 N N . PRO A 1 85 ? 11.484 3.852 18.812 1 88.12 85 PRO A N 1
ATOM 637 C CA . PRO A 1 85 ? 11.188 5.055 19.594 1 88.12 85 PRO A CA 1
ATOM 638 C C . PRO A 1 85 ? 12.039 6.25 19.188 1 88.12 85 PRO A C 1
ATOM 640 O O . PRO A 1 85 ? 11.664 7.398 19.438 1 88.12 85 PRO A O 1
ATOM 643 N N . SER A 1 86 ? 13.18 6.012 18.594 1 87.06 86 SER A N 1
ATOM 644 C CA . SER A 1 86 ? 14.062 7.109 18.219 1 87.06 86 SER A CA 1
ATOM 645 C C . SER A 1 86 ? 13.477 7.926 17.078 1 87.06 86 SER A C 1
ATOM 647 O O . SER A 1 86 ? 13.93 9.039 16.797 1 87.06 86 SER A O 1
ATOM 649 N N . LEU A 1 87 ? 12.492 7.371 16.391 1 89.56 87 LEU A N 1
ATOM 650 C CA . LEU A 1 87 ? 11.883 8.078 15.266 1 89.56 87 LEU A CA 1
ATOM 651 C C . LEU A 1 87 ? 10.672 8.883 15.727 1 89.56 87 LEU A C 1
ATOM 653 O O . LEU A 1 87 ? 10.078 9.617 14.938 1 89.56 87 LEU A O 1
ATOM 657 N N . LYS A 1 88 ? 10.359 8.773 16.953 1 86.69 88 LYS A N 1
ATOM 658 C CA . LYS A 1 88 ? 9.227 9.523 17.484 1 86.69 88 LYS A CA 1
ATOM 659 C C . LYS A 1 88 ? 9.5 11.023 17.453 1 86.69 88 LYS A C 1
ATOM 661 O O . LYS A 1 88 ? 10.594 11.469 17.797 1 86.69 88 LYS A O 1
ATOM 666 N N . CYS A 1 89 ? 8.562 11.781 16.953 1 85.88 89 CYS A N 1
ATOM 667 C CA . CYS A 1 89 ? 8.594 13.234 17 1 85.88 89 CYS A CA 1
ATOM 668 C C . CYS A 1 89 ? 9.812 13.781 16.266 1 85.8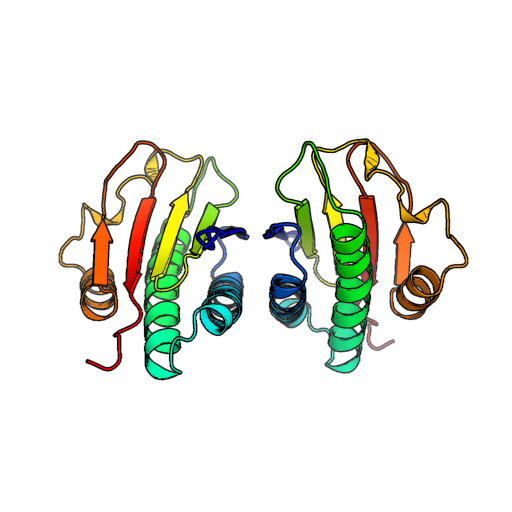8 89 CYS A C 1
ATOM 670 O O . CYS A 1 89 ? 10.438 14.742 16.719 1 85.88 89 CYS A O 1
ATOM 672 N N . ILE A 1 90 ? 10.242 13.188 15.242 1 84.81 90 ILE A N 1
ATOM 673 C CA . ILE A 1 90 ? 11.461 13.57 14.531 1 84.81 90 ILE A CA 1
ATOM 674 C C . ILE A 1 90 ? 11.305 14.969 13.945 1 84.81 90 ILE A C 1
ATOM 676 O O . ILE A 1 90 ? 12.297 15.656 13.688 1 84.81 90 ILE A O 1
ATOM 680 N N . PHE A 1 91 ? 10.172 15.461 13.789 1 85.44 91 PHE A N 1
ATOM 681 C CA . PHE A 1 91 ? 9.914 16.766 13.188 1 85.44 91 PHE A CA 1
ATOM 682 C C . PHE A 1 91 ? 9.844 17.844 14.25 1 85.44 91 PHE A C 1
ATOM 684 O O . PHE A 1 91 ? 9.883 19.047 13.938 1 85.44 91 PHE A O 1
ATOM 691 N N . ASP A 1 92 ? 9.703 17.422 15.477 1 77.44 92 ASP A N 1
ATOM 692 C CA . ASP A 1 92 ? 9.594 18.391 16.547 1 77.44 92 ASP A CA 1
ATOM 693 C C . ASP A 1 92 ? 10.867 19.219 16.688 1 77.44 92 ASP A C 1
ATOM 695 O O . ASP A 1 92 ? 10.82 20.391 17.062 1 77.44 92 ASP A O 1
ATOM 699 N N . GLU A 1 93 ? 12.008 18.641 16.328 1 74.81 93 GLU A N 1
ATOM 700 C CA . GLU A 1 93 ? 13.289 19.328 16.484 1 74.81 93 GLU A CA 1
ATOM 701 C C . GLU A 1 93 ? 13.523 20.297 15.336 1 74.81 93 GLU A C 1
ATOM 703 O O . GLU A 1 93 ? 14.383 21.188 15.43 1 74.81 93 GLU A O 1
ATOM 708 N N . GLU A 1 94 ? 12.758 20.266 14.273 1 80.56 94 GLU A N 1
ATOM 709 C CA . GLU A 1 94 ? 12.961 21.125 13.109 1 80.56 94 GLU A CA 1
ATOM 710 C C . GLU A 1 94 ? 11.664 21.797 12.688 1 80.56 94 GLU A C 1
ATOM 712 O O . GLU A 1 94 ? 11.328 21.844 11.5 1 80.56 94 GLU A O 1
ATOM 717 N N . LYS A 1 95 ? 10.984 22.344 13.562 1 77 95 LYS A N 1
ATOM 718 C CA . LYS A 1 95 ? 9.656 22.906 13.32 1 77 95 LYS A CA 1
ATOM 719 C C . LYS A 1 95 ? 9.703 24 12.25 1 77 95 LYS A C 1
ATOM 721 O O . LYS A 1 95 ? 8.711 24.234 11.555 1 77 95 LYS A O 1
ATOM 726 N N . ASP A 1 96 ? 10.922 24.422 12.062 1 78.12 96 ASP A N 1
ATOM 727 C CA . ASP A 1 96 ? 11.055 25.484 11.062 1 78.12 96 ASP A CA 1
ATOM 728 C C . ASP A 1 96 ? 11.742 24.969 9.805 1 78.12 96 ASP A C 1
ATOM 730 O O . ASP A 1 96 ? 12.156 25.75 8.945 1 78.12 96 ASP A O 1
ATOM 734 N N . GLY A 1 97 ? 11.797 23.703 9.766 1 88.19 97 GLY A N 1
ATOM 735 C CA . GLY A 1 97 ? 12.477 23.141 8.609 1 88.19 97 GLY A CA 1
ATOM 736 C C . GLY A 1 97 ? 11.641 23.188 7.348 1 88.19 97 GLY A C 1
ATOM 737 O O . GLY A 1 97 ? 10.43 23.391 7.402 1 88.19 97 GLY A O 1
ATOM 738 N N . LEU A 1 98 ? 12.328 23.094 6.254 1 91.88 98 LEU A N 1
ATOM 739 C CA . LEU A 1 98 ? 11.695 23.172 4.941 1 91.88 98 LEU A CA 1
ATOM 740 C C . LEU A 1 98 ? 10.562 22.172 4.812 1 91.88 98 LEU A C 1
ATOM 742 O O . LEU A 1 98 ? 9.469 22.516 4.371 1 91.88 98 LEU A O 1
ATOM 746 N N . ALA A 1 99 ? 10.797 20.969 5.223 1 93.31 99 ALA A N 1
ATOM 747 C CA . ALA A 1 99 ? 9.805 19.906 5.102 1 93.31 99 ALA A CA 1
ATOM 748 C C . ALA A 1 99 ? 8.523 20.266 5.852 1 93.31 99 ALA A C 1
ATOM 750 O O . ALA A 1 99 ? 7.422 20.094 5.332 1 93.31 99 ALA A O 1
ATOM 751 N N . ILE A 1 100 ? 8.641 20.766 7.004 1 93 100 ILE A N 1
ATOM 752 C CA . ILE A 1 100 ? 7.488 21.109 7.832 1 93 100 ILE A CA 1
ATOM 753 C C . ILE A 1 100 ? 6.711 22.25 7.188 1 93 100 ILE A C 1
ATOM 755 O O . ILE A 1 100 ? 5.477 22.266 7.199 1 93 100 ILE A O 1
ATOM 759 N N . ASN A 1 101 ? 7.477 23.172 6.746 1 95.44 101 ASN A N 1
ATOM 760 C CA . ASN A 1 101 ? 6.824 24.297 6.078 1 95.44 101 ASN A CA 1
ATOM 761 C C . ASN A 1 101 ? 5.996 23.828 4.883 1 95.44 101 ASN A C 1
ATOM 763 O O . ASN A 1 101 ? 4.883 24.312 4.668 1 95.44 101 ASN A O 1
ATOM 767 N N . ILE A 1 102 ? 6.555 22.953 4.141 1 96.56 102 ILE A N 1
ATOM 768 C CA . ILE A 1 102 ? 5.859 22.422 2.975 1 96.56 102 ILE A CA 1
ATOM 769 C C . ILE A 1 102 ? 4.594 21.703 3.416 1 96.56 102 ILE A C 1
ATOM 771 O O . ILE A 1 102 ? 3.504 21.969 2.91 1 96.56 102 ILE A O 1
ATOM 775 N N . ILE A 1 103 ? 4.691 20.812 4.344 1 96.25 103 ILE A N 1
ATOM 776 C CA . ILE A 1 103 ? 3.584 19.969 4.781 1 96.25 103 ILE A CA 1
ATOM 777 C C . ILE A 1 103 ? 2.484 20.828 5.391 1 96.25 103 ILE A C 1
ATOM 779 O O . ILE A 1 103 ? 1.301 20.625 5.109 1 96.25 103 ILE A O 1
ATOM 783 N N . THR A 1 104 ? 2.879 21.828 6.211 1 94.69 104 THR A N 1
ATOM 784 C CA . THR A 1 104 ? 1.901 22.688 6.883 1 94.69 104 THR A CA 1
ATOM 785 C C . THR A 1 104 ? 1.185 23.578 5.883 1 94.69 104 THR A C 1
ATOM 787 O O . THR A 1 104 ? 0.044 23.984 6.109 1 94.69 104 THR A O 1
ATOM 790 N N . ALA A 1 105 ? 1.881 23.906 4.82 1 96.5 105 ALA A N 1
ATOM 791 C CA . ALA A 1 105 ? 1.271 24.734 3.783 1 96.5 105 ALA A CA 1
ATOM 792 C C . ALA A 1 105 ? 0.271 23.938 2.955 1 96.5 105 ALA A C 1
ATOM 794 O O . ALA A 1 105 ? -0.721 24.484 2.469 1 96.5 105 ALA A O 1
ATOM 795 N N . LEU A 1 106 ? 0.513 22.703 2.783 1 97.44 106 LEU A N 1
ATOM 796 C CA . LEU A 1 106 ? -0.249 21.906 1.825 1 97.44 106 LEU A CA 1
ATOM 797 C C . LEU A 1 106 ? -1.375 21.156 2.52 1 97.44 106 LEU A C 1
ATOM 799 O O . LEU A 1 106 ? -2.412 20.875 1.912 1 97.44 106 LEU A O 1
ATOM 803 N N . MET A 1 107 ? -1.162 20.812 3.74 1 97.44 107 MET A N 1
ATOM 804 C CA . MET A 1 107 ? -2.162 20.062 4.504 1 97.44 107 MET A CA 1
ATOM 805 C C . MET A 1 107 ? -2.971 21 5.395 1 97.44 107 MET A C 1
ATOM 807 O O . MET A 1 107 ? -2.564 22.141 5.633 1 97.44 107 MET A O 1
ATOM 811 N N . ASP A 1 108 ? -4.141 20.453 5.828 1 97.31 108 ASP A N 1
ATOM 812 C CA . ASP A 1 108 ? -5.012 21.297 6.641 1 97.31 108 ASP A CA 1
ATOM 813 C C . ASP A 1 108 ? -4.613 21.234 8.117 1 97.31 108 ASP A C 1
ATOM 815 O O . ASP A 1 108 ? -4.797 22.203 8.852 1 97.31 108 ASP A O 1
ATOM 819 N N . SER A 1 109 ? -4.184 20.156 8.547 1 95.31 109 SER A N 1
ATOM 820 C CA . SER A 1 109 ? -3.705 20 9.914 1 95.31 109 SER A CA 1
ATOM 821 C C . SER A 1 109 ? -2.49 19.078 9.977 1 95.31 109 SER A C 1
ATOM 823 O O . SER A 1 109 ? -2.414 18.094 9.242 1 95.31 109 SER A O 1
ATOM 825 N N . VAL A 1 110 ? -1.573 19.438 10.82 1 93.81 110 VAL A N 1
ATOM 826 C CA . VAL A 1 110 ? -0.36 18.656 11.039 1 93.81 110 VAL A CA 1
ATOM 827 C C . VAL A 1 110 ? -0.082 18.531 12.531 1 93.81 110 VAL A C 1
ATOM 829 O O . VAL A 1 110 ? -0.058 19.547 13.242 1 93.81 110 VAL A O 1
ATOM 832 N N . VAL A 1 111 ? 0.044 17.344 13.008 1 91.06 111 VAL A N 1
ATOM 833 C CA . VAL A 1 111 ? 0.419 17.078 14.391 1 91.06 111 VAL A CA 1
ATOM 834 C C . VAL A 1 111 ? 1.802 16.438 14.445 1 91.06 111 VAL A C 1
ATOM 836 O O . VAL A 1 111 ? 1.97 15.281 14.039 1 91.06 111 VAL A O 1
ATOM 839 N N . LEU A 1 112 ? 2.787 17.062 14.859 1 87.75 112 LEU A N 1
ATOM 840 C CA . LEU A 1 112 ? 4.188 16.656 14.781 1 87.75 112 LEU A CA 1
ATOM 841 C C . LEU A 1 112 ? 4.531 15.656 15.875 1 87.75 112 LEU A C 1
ATOM 843 O O . LEU A 1 112 ? 5.465 14.867 15.727 1 87.75 112 LEU A O 1
ATOM 847 N N . CYS A 1 113 ? 3.902 15.828 17.031 1 78.69 113 CYS A N 1
ATOM 848 C CA . CYS A 1 113 ? 4.207 14.938 18.141 1 78.69 113 CYS A CA 1
ATOM 849 C C . CYS A 1 113 ? 2.971 14.703 19 1 78.69 113 CYS A C 1
ATOM 851 O O . CYS A 1 113 ? 2.381 15.648 19.531 1 78.69 113 CYS A O 1
ATOM 853 N N . ASP A 1 114 ? 2.398 13.797 18.578 1 72.56 114 ASP A N 1
ATOM 854 C CA . ASP A 1 114 ? 1.277 13.531 19.469 1 72.56 114 ASP A CA 1
ATOM 855 C C . ASP A 1 114 ? 1.607 12.398 20.438 1 72.56 114 ASP A C 1
ATOM 857 O O . ASP A 1 114 ? 2.777 12.062 20.641 1 72.56 114 ASP A O 1
ATOM 861 N N . LYS A 1 115 ? 0.676 11.391 20.562 1 62.69 115 LYS A N 1
ATOM 862 C CA . LYS A 1 115 ? 0.736 10.273 21.516 1 62.69 115 LYS A CA 1
ATOM 863 C C . LYS A 1 115 ? 1.914 9.359 21.203 1 62.69 115 LYS A C 1
ATOM 865 O O . LYS A 1 115 ? 2.662 9.594 20.25 1 62.69 115 LYS A O 1
ATOM 870 N N . SER A 1 116 ? 1.954 8.094 21.484 1 63.5 116 SER A N 1
ATOM 871 C CA . SER A 1 116 ? 2.891 6.98 21.641 1 63.5 116 SER A CA 1
ATOM 872 C C . SER A 1 116 ? 3.785 6.832 20.422 1 63.5 116 SER A C 1
ATOM 874 O O . SER A 1 116 ? 4.523 7.758 20.078 1 63.5 116 SER A O 1
ATOM 876 N N . ASN A 1 117 ? 3.699 5.797 19.578 1 68.56 117 ASN A N 1
ATOM 877 C CA . ASN A 1 117 ? 4.621 5.289 18.578 1 68.56 117 ASN A CA 1
ATOM 878 C C . ASN A 1 117 ? 4.402 5.973 17.219 1 68.56 117 ASN A C 1
ATOM 880 O O . ASN A 1 117 ? 4.863 5.48 16.188 1 68.56 117 ASN A O 1
ATOM 884 N N . ARG A 1 118 ? 3.799 7.309 17.297 1 79.44 118 ARG A N 1
ATOM 885 C CA . ARG A 1 118 ? 3.584 7.938 15.992 1 79.44 118 ARG A CA 1
ATOM 886 C C . ARG A 1 118 ? 4.695 8.93 15.672 1 79.44 118 ARG A C 1
ATOM 888 O O . ARG A 1 118 ? 5.156 9.656 16.562 1 79.44 118 ARG A O 1
ATOM 895 N N . ILE A 1 119 ? 5.027 8.953 14.477 1 84.56 119 ILE A N 1
ATOM 896 C CA . ILE A 1 119 ? 6.055 9.867 13.992 1 84.56 119 ILE A CA 1
ATOM 897 C C . ILE A 1 119 ? 5.43 11.227 13.68 1 84.56 119 ILE A C 1
ATOM 899 O O . ILE A 1 119 ? 5.914 12.258 14.148 1 84.56 119 ILE A O 1
ATOM 903 N N . ILE A 1 120 ? 4.336 11.266 12.992 1 87.81 120 ILE A N 1
ATOM 904 C CA . ILE A 1 120 ? 3.607 12.461 12.57 1 87.81 120 ILE A CA 1
ATOM 905 C C . ILE A 1 120 ? 2.232 12.062 12.039 1 87.81 120 ILE A C 1
ATOM 907 O O . ILE A 1 120 ? 2.041 10.938 11.57 1 87.81 120 ILE A O 1
ATOM 911 N N . SER A 1 121 ? 1.279 13 12.18 1 93.5 121 SER A N 1
ATOM 912 C CA . SER A 1 121 ? -0.027 12.852 11.547 1 93.5 121 SER A CA 1
ATOM 913 C C . SER A 1 121 ? -0.448 14.141 10.844 1 93.5 121 SER A C 1
ATOM 915 O O . SER A 1 121 ? -0.191 15.234 11.344 1 93.5 121 SER A O 1
ATOM 917 N N . MET A 1 122 ? -1.088 13.984 9.75 1 95.25 122 MET A N 1
ATOM 918 C CA . MET A 1 122 ? -1.574 15.117 8.977 1 95.25 122 MET A CA 1
ATOM 919 C C . MET A 1 122 ? -2.934 14.812 8.359 1 95.25 122 MET A C 1
ATOM 921 O O . MET A 1 122 ? -3.262 13.648 8.109 1 95.25 122 MET A O 1
ATOM 925 N N . SER A 1 123 ? -3.643 15.883 8.086 1 97.19 123 SER A N 1
ATOM 926 C CA . SER A 1 123 ? -4.98 15.664 7.539 1 97.19 123 SER A CA 1
ATOM 927 C C . SER A 1 123 ? -5.289 16.656 6.426 1 97.19 123 SER A C 1
ATOM 929 O O . SER A 1 123 ? -4.695 17.75 6.367 1 97.19 123 SER A O 1
ATOM 931 N N . LYS A 1 124 ? -6.082 16.266 5.555 1 97 124 LYS A N 1
ATOM 932 C CA . LYS A 1 124 ? -6.672 17.094 4.508 1 97 124 LYS A CA 1
ATOM 933 C C . LYS A 1 124 ? -8.18 16.891 4.43 1 97 124 LYS A C 1
ATOM 935 O O . LYS A 1 124 ? -8.664 15.75 4.492 1 97 124 LYS A O 1
ATOM 940 N N . VAL A 1 125 ? -8.93 17.984 4.34 1 95.88 125 VAL A N 1
ATOM 941 C CA . VAL A 1 125 ? -10.383 17.938 4.301 1 95.88 125 VAL A CA 1
ATOM 942 C C . VAL A 1 125 ? -10.883 18.406 2.939 1 95.88 125 VAL A C 1
ATOM 944 O O . VAL A 1 125 ? -10.344 19.359 2.369 1 95.88 125 VAL A O 1
ATOM 947 N N . LEU A 1 126 ? -11.875 17.656 2.434 1 91.44 126 LEU A N 1
ATOM 948 C CA . LEU A 1 126 ? -12.484 18.031 1.163 1 91.44 126 LEU A CA 1
ATOM 949 C C . LEU A 1 126 ? -13.188 19.375 1.271 1 91.44 126 LEU A C 1
ATOM 951 O O . LEU A 1 126 ? -13.977 19.609 2.197 1 91.44 126 LEU A O 1
ATOM 955 N N . GLU A 1 127 ? -12.781 20.406 0.561 1 78.69 127 GLU A N 1
ATOM 956 C CA . GLU A 1 127 ? -13.398 21.719 0.608 1 78.69 127 GLU A CA 1
ATOM 957 C C . GLU A 1 127 ? -14.812 21.688 0.041 1 78.69 127 GLU A C 1
ATOM 959 O O . GLU A 1 127 ? -15.062 21.047 -0.982 1 78.69 12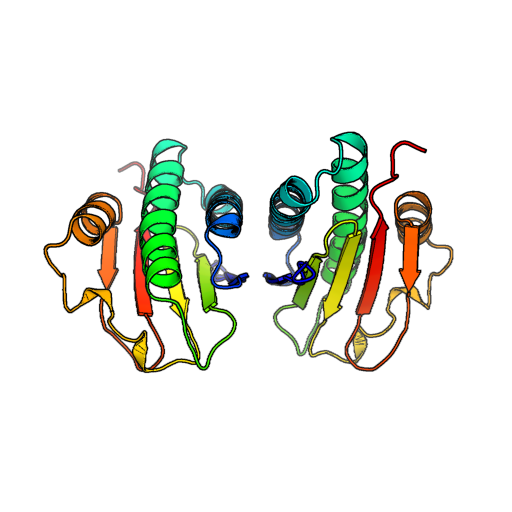7 GLU A O 1
ATOM 964 N N . GLY A 1 128 ? -15.883 21.438 0.826 1 59.88 128 GLY A N 1
ATOM 965 C CA . GLY A 1 128 ? -17.266 21.594 0.387 1 59.88 128 GLY A CA 1
ATOM 966 C C . GLY A 1 128 ? -17.484 22.797 -0.501 1 59.88 128 GLY A C 1
ATOM 967 O O . GLY A 1 128 ? -16.688 23.75 -0.481 1 59.88 128 GLY A O 1
ATOM 968 N N . ASN A 1 129 ? -17.969 22.594 -1.769 1 45.09 129 ASN A N 1
ATOM 969 C CA . ASN A 1 129 ? -18.609 23.734 -2.428 1 45.09 129 ASN A CA 1
ATOM 970 C C . ASN A 1 129 ? -19.359 24.609 -1.432 1 45.09 129 ASN A C 1
ATOM 972 O O . ASN A 1 129 ? -20.328 24.156 -0.813 1 45.09 129 ASN A O 1
ATOM 976 N N . ARG A 1 130 ? -18.891 25.406 -0.575 1 29.36 130 ARG A N 1
ATOM 977 C CA . ARG A 1 130 ? -19.688 26.484 -0.023 1 29.36 130 ARG A CA 1
ATOM 978 C C . ARG A 1 130 ? -20.219 27.391 -1.13 1 29.36 130 ARG A C 1
ATOM 980 O O . ARG A 1 130 ? -19.562 27.578 -2.152 1 29.36 130 ARG A O 1
ATOM 987 N N . MET B 1 1 ? 27.094 -9.25 -3.814 1 37.66 1 MET B N 1
ATOM 988 C CA . MET B 1 1 ? 26.078 -8.398 -4.402 1 37.66 1 MET B CA 1
ATOM 989 C C . MET B 1 1 ? 24.828 -8.352 -3.518 1 37.66 1 MET B C 1
ATOM 991 O O . MET B 1 1 ? 24.25 -9.398 -3.195 1 37.66 1 MET B O 1
ATOM 995 N N . ASN B 1 2 ? 24.594 -7.562 -2.564 1 47.78 2 ASN B N 1
ATOM 996 C CA . ASN B 1 2 ? 23.625 -7.602 -1.473 1 47.78 2 ASN B CA 1
ATOM 997 C C . ASN B 1 2 ? 22.203 -7.848 -1.985 1 47.78 2 ASN B C 1
ATOM 999 O O . ASN B 1 2 ? 21.703 -7.082 -2.807 1 47.78 2 ASN B O 1
ATOM 1003 N N . SER B 1 3 ? 21.844 -9.102 -2.041 1 60.22 3 SER B N 1
ATOM 1004 C CA . SER B 1 3 ? 20.594 -9.594 -2.621 1 60.22 3 SER B CA 1
ATOM 1005 C C . SER B 1 3 ? 19.422 -8.727 -2.215 1 60.22 3 SER B C 1
ATOM 1007 O O . SER B 1 3 ? 19.266 -8.391 -1.038 1 60.22 3 SER B O 1
ATOM 1009 N N . VAL B 1 4 ? 18.891 -7.902 -3.176 1 73.12 4 VAL B N 1
ATOM 1010 C CA . VAL B 1 4 ? 17.734 -7.059 -2.943 1 73.12 4 VAL B CA 1
ATOM 1011 C C . VAL B 1 4 ? 16.562 -7.91 -2.43 1 73.12 4 VAL B C 1
ATOM 1013 O O . VAL B 1 4 ? 16.172 -8.883 -3.076 1 73.12 4 VAL B O 1
ATOM 1016 N N . ASN B 1 5 ? 16.328 -7.914 -1.169 1 89.31 5 ASN B N 1
ATOM 1017 C CA . ASN B 1 5 ? 15.133 -8.531 -0.599 1 89.31 5 ASN B CA 1
ATOM 1018 C C . ASN B 1 5 ? 14.32 -7.527 0.215 1 89.31 5 ASN B C 1
ATOM 1020 O O . ASN B 1 5 ? 14.625 -7.273 1.381 1 89.31 5 ASN B O 1
ATOM 1024 N N . ASP B 1 6 ? 13.414 -6.902 -0.517 1 95.25 6 ASP B N 1
ATOM 1025 C CA . ASP B 1 6 ? 12.555 -5.926 0.149 1 95.25 6 ASP B CA 1
ATOM 1026 C C . ASP B 1 6 ? 11.148 -6.48 0.362 1 95.25 6 ASP B C 1
ATOM 1028 O O . ASP B 1 6 ? 10.656 -7.266 -0.451 1 95.25 6 ASP B O 1
ATOM 1032 N N . LYS B 1 7 ? 10.625 -6.109 1.418 1 97.12 7 LYS B N 1
ATOM 1033 C CA . LYS B 1 7 ? 9.266 -6.531 1.742 1 97.12 7 LYS B CA 1
ATOM 1034 C C . LYS B 1 7 ? 8.344 -5.328 1.909 1 97.12 7 LYS B C 1
ATOM 1036 O O . LYS B 1 7 ? 8.641 -4.414 2.684 1 97.12 7 LYS B O 1
ATOM 1041 N N . ILE B 1 8 ? 7.262 -5.289 1.15 1 97.88 8 ILE B N 1
ATOM 1042 C CA . ILE B 1 8 ? 6.215 -4.277 1.233 1 97.88 8 ILE B CA 1
ATOM 1043 C C . ILE B 1 8 ? 4.898 -4.926 1.657 1 97.88 8 ILE B C 1
ATOM 1045 O O . ILE B 1 8 ? 4.543 -6 1.167 1 97.88 8 ILE B O 1
ATOM 1049 N N . GLU B 1 9 ? 4.223 -4.32 2.57 1 98.44 9 GLU B N 1
ATOM 1050 C CA . GLU B 1 9 ? 2.941 -4.852 3.021 1 98.44 9 GLU B CA 1
ATOM 1051 C C . GLU B 1 9 ? 1.826 -3.824 2.857 1 98.44 9 GLU B C 1
ATOM 1053 O O . GLU B 1 9 ? 1.979 -2.668 3.26 1 98.44 9 GLU B O 1
ATOM 1058 N N . LEU B 1 10 ? 0.75 -4.207 2.279 1 98.75 10 LEU B N 1
ATOM 1059 C CA . LEU B 1 10 ? -0.45 -3.396 2.104 1 98.75 10 LEU B CA 1
ATOM 1060 C C . LEU B 1 10 ? -1.65 -4.047 2.783 1 98.75 10 LEU B C 1
ATOM 1062 O O . LEU B 1 10 ? -2.029 -5.172 2.445 1 98.75 10 LEU B O 1
ATOM 1066 N N . THR B 1 11 ? -2.211 -3.393 3.779 1 98.56 11 THR B N 1
ATOM 1067 C CA . THR B 1 11 ? -3.396 -3.881 4.473 1 98.56 11 THR B CA 1
ATOM 1068 C C . THR B 1 11 ? -4.637 -3.111 4.027 1 98.56 11 THR B C 1
ATOM 1070 O O . THR B 1 11 ? -4.652 -1.879 4.059 1 98.56 11 THR B O 1
ATOM 1073 N N . LEU B 1 12 ? -5.625 -3.811 3.6 1 98.12 12 LEU B N 1
ATOM 1074 C CA . LEU B 1 12 ? -6.84 -3.225 3.043 1 98.12 12 LEU B CA 1
ATOM 1075 C C . LEU B 1 12 ? -8.078 -3.777 3.74 1 98.12 12 LEU B C 1
ATOM 1077 O O . LEU B 1 12 ? -8.102 -4.941 4.145 1 98.12 12 LEU B O 1
ATOM 1081 N N . PRO B 1 13 ? -9.109 -2.92 3.916 1 96.75 13 PRO B N 1
ATOM 1082 C CA . PRO B 1 13 ? -10.398 -3.477 4.336 1 96.75 13 PRO B CA 1
ATOM 1083 C C . PRO B 1 13 ? -11.023 -4.379 3.273 1 96.75 13 PRO B C 1
ATOM 1085 O O . PRO B 1 13 ? -10.594 -4.367 2.115 1 96.75 13 PRO B O 1
ATOM 1088 N N . PHE B 1 14 ? -12.039 -5.129 3.701 1 96.88 14 PHE B N 1
ATOM 1089 C CA . PHE B 1 14 ? -12.75 -6.008 2.781 1 96.88 14 PHE B CA 1
ATOM 1090 C C . PHE B 1 14 ? -13.734 -5.211 1.929 1 96.88 14 PHE B C 1
ATOM 1092 O O . PHE B 1 14 ? -14.945 -5.422 2.012 1 96.88 14 PHE B O 1
ATOM 1099 N N . LYS B 1 15 ? -13.258 -4.406 1.128 1 95.62 15 LYS B N 1
ATOM 1100 C CA . LYS B 1 15 ? -14.07 -3.564 0.255 1 95.62 15 LYS B CA 1
ATOM 1101 C C . LYS B 1 15 ? -13.516 -3.547 -1.166 1 95.62 15 LYS B C 1
ATOM 1103 O O . LYS B 1 15 ? -12.32 -3.293 -1.369 1 95.62 15 LYS B O 1
ATOM 1108 N N . ALA B 1 16 ? -14.359 -3.74 -2.123 1 96.06 16 ALA B N 1
ATOM 1109 C CA . ALA B 1 16 ? -13.969 -3.832 -3.527 1 96.06 16 ALA B CA 1
ATOM 1110 C C . ALA B 1 16 ? -13.328 -2.533 -4.004 1 96.06 16 ALA B C 1
ATOM 1112 O O . ALA B 1 16 ? -12.484 -2.545 -4.906 1 96.06 16 ALA B O 1
ATOM 1113 N N . GLU B 1 17 ? -13.672 -1.531 -3.334 1 93.31 17 GLU B N 1
ATOM 1114 C CA . GLU B 1 17 ? -13.234 -0.201 -3.748 1 93.31 17 GLU B CA 1
ATOM 1115 C C . GLU B 1 17 ? -11.719 -0.054 -3.623 1 93.31 17 GLU B C 1
ATOM 1117 O O . GLU B 1 17 ? -11.125 0.831 -4.238 1 93.31 17 GLU B O 1
ATOM 1122 N N . TYR B 1 18 ? -11.07 -0.918 -2.912 1 96.5 18 TYR B N 1
ATOM 1123 C CA . TYR B 1 18 ? -9.641 -0.729 -2.65 1 96.5 18 TYR B CA 1
ATOM 1124 C C . TYR B 1 18 ? -8.805 -1.731 -3.438 1 96.5 18 TYR B C 1
ATOM 1126 O O . TYR B 1 18 ? -7.578 -1.713 -3.365 1 96.5 18 TYR B O 1
ATOM 1134 N N . VAL B 1 19 ? -9.438 -2.564 -4.23 1 97.69 19 VAL B N 1
ATOM 1135 C CA . VAL B 1 19 ? -8.695 -3.508 -5.062 1 97.69 19 VAL B CA 1
ATOM 1136 C C . VAL B 1 19 ? -7.754 -2.748 -5.992 1 97.69 19 VAL B C 1
ATOM 1138 O O . VAL B 1 19 ? -6.641 -3.201 -6.262 1 97.69 19 VAL B O 1
ATOM 1141 N N . SER B 1 20 ? -8.188 -1.609 -6.461 1 97.12 20 SER B N 1
ATOM 1142 C CA . SER B 1 20 ? -7.359 -0.783 -7.34 1 97.12 20 SER B CA 1
ATOM 1143 C C . SER B 1 20 ? -6.086 -0.33 -6.637 1 97.12 20 SER B C 1
ATOM 1145 O O . SER B 1 20 ? -5.047 -0.159 -7.273 1 97.12 20 SER B O 1
ATOM 1147 N N . VAL B 1 21 ? -6.152 -0.088 -5.359 1 97.62 21 VAL B N 1
ATOM 1148 C CA . VAL B 1 21 ? -4.984 0.324 -4.586 1 97.62 21 VAL B CA 1
ATOM 1149 C C . VAL B 1 21 ? -3.941 -0.792 -4.59 1 97.62 21 VAL B C 1
ATOM 1151 O O . VAL B 1 21 ? -2.744 -0.531 -4.73 1 97.62 21 VAL B O 1
ATOM 1154 N N . ALA B 1 22 ? -4.375 -2.035 -4.469 1 98.38 22 ALA B N 1
ATOM 1155 C CA . ALA B 1 22 ? -3.475 -3.182 -4.547 1 98.38 22 ALA B CA 1
ATOM 1156 C C . ALA B 1 22 ? -2.762 -3.229 -5.895 1 98.38 22 ALA B C 1
ATOM 1158 O O . ALA B 1 22 ? -1.558 -3.486 -5.961 1 98.38 22 ALA B O 1
ATOM 1159 N N . ARG B 1 23 ? -3.514 -2.969 -6.914 1 98.12 23 ARG B N 1
ATOM 1160 C CA . ARG B 1 23 ? -2.951 -2.939 -8.258 1 98.12 23 ARG B CA 1
ATOM 1161 C C . ARG B 1 23 ? -1.902 -1.839 -8.391 1 98.12 23 ARG B C 1
ATOM 1163 O O . ARG B 1 23 ? -0.843 -2.053 -8.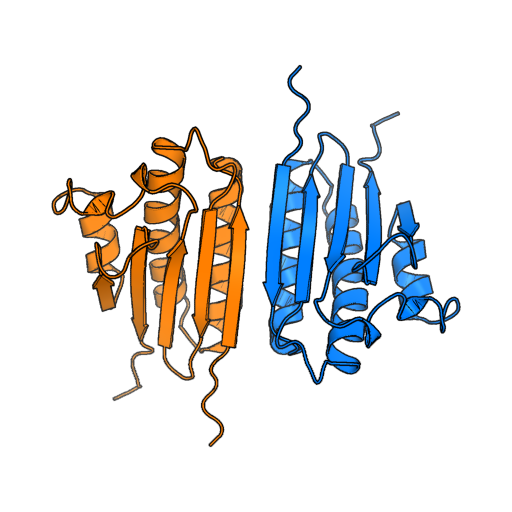984 1 98.12 23 ARG B O 1
ATOM 1170 N N . LEU B 1 24 ? -2.205 -0.687 -7.898 1 96.81 24 LEU B N 1
ATOM 1171 C CA . LEU B 1 24 ? -1.285 0.444 -7.949 1 96.81 24 LEU B CA 1
ATOM 1172 C C . LEU B 1 24 ? 0.03 0.106 -7.254 1 96.81 24 LEU B C 1
ATOM 1174 O O . LEU B 1 24 ? 1.107 0.38 -7.789 1 96.81 24 LEU B O 1
ATOM 1178 N N . VAL B 1 25 ? -0.086 -0.499 -6.078 1 98.12 25 VAL B N 1
ATOM 1179 C CA . VAL B 1 25 ? 1.125 -0.861 -5.352 1 98.12 25 VAL B CA 1
ATOM 1180 C C . VAL B 1 25 ? 1.942 -1.858 -6.168 1 98.12 25 VAL B C 1
ATOM 1182 O O . VAL B 1 25 ? 3.164 -1.732 -6.27 1 98.12 25 VAL B O 1
ATOM 1185 N N . ALA B 1 26 ? 1.252 -2.795 -6.734 1 97.38 26 ALA B N 1
ATOM 1186 C CA . ALA B 1 26 ? 1.933 -3.777 -7.574 1 97.38 26 ALA B CA 1
ATOM 1187 C C . ALA B 1 26 ? 2.717 -3.096 -8.688 1 97.38 26 ALA B C 1
ATOM 1189 O O . ALA B 1 26 ? 3.875 -3.439 -8.945 1 97.38 26 ALA B O 1
ATOM 1190 N N . SER B 1 27 ? 2.096 -2.193 -9.312 1 95.81 27 SER B N 1
ATOM 1191 C CA . SER B 1 27 ? 2.76 -1.481 -10.398 1 95.81 27 SER B CA 1
ATOM 1192 C C . SER B 1 27 ? 3.996 -0.741 -9.898 1 95.81 27 SER B C 1
ATOM 1194 O O . SER B 1 27 ? 5.031 -0.729 -10.57 1 95.81 27 SER B O 1
ATOM 1196 N N . GLY B 1 28 ? 3.91 -0.14 -8.773 1 94.56 28 GLY B N 1
ATOM 1197 C CA . GLY B 1 28 ? 5.023 0.6 -8.203 1 94.56 28 GLY B CA 1
ATOM 1198 C C . GLY B 1 28 ? 6.191 -0.286 -7.812 1 94.56 28 GLY B C 1
ATOM 1199 O O . GLY B 1 28 ? 7.348 0.06 -8.062 1 94.56 28 GLY B O 1
ATOM 1200 N N . VAL B 1 29 ? 5.918 -1.422 -7.281 1 94.94 29 VAL B N 1
ATOM 1201 C CA . VAL B 1 29 ? 6.938 -2.338 -6.785 1 94.94 29 VAL B CA 1
ATOM 1202 C C . VAL B 1 29 ? 7.625 -3.031 -7.957 1 94.94 29 VAL B C 1
ATOM 1204 O O . VAL B 1 29 ? 8.844 -3.248 -7.934 1 94.94 29 VAL B O 1
ATOM 1207 N N . CYS B 1 30 ? 6.871 -3.359 -8.945 1 93.12 30 CYS B N 1
ATOM 1208 C CA . CYS B 1 30 ? 7.387 -4.082 -10.102 1 93.12 30 CYS B CA 1
ATOM 1209 C C . CYS B 1 30 ? 8.305 -3.197 -10.938 1 93.12 30 CYS B C 1
ATOM 1211 O O . CYS B 1 30 ? 9.234 -3.689 -11.578 1 93.12 30 CYS B O 1
ATOM 1213 N N . SER B 1 31 ? 7.949 -1.966 -10.969 1 83.94 31 SER B N 1
ATOM 1214 C CA . SER B 1 31 ? 8.758 -1.059 -11.773 1 83.94 31 SER B CA 1
ATOM 1215 C C . SER B 1 31 ? 10.211 -1.051 -11.305 1 83.94 31 SER B C 1
ATOM 1217 O O . SER B 1 31 ? 11.125 -0.833 -12.102 1 83.94 31 SER B O 1
ATOM 1219 N N . ARG B 1 32 ? 10.414 -1.364 -10.141 1 83.81 32 ARG B N 1
ATOM 1220 C CA . ARG B 1 32 ? 11.766 -1.424 -9.578 1 83.81 32 ARG B CA 1
ATOM 1221 C C . ARG B 1 32 ? 12.492 -2.678 -10.047 1 83.81 32 ARG B C 1
ATOM 1223 O O . ARG B 1 32 ? 13.727 -2.697 -10.102 1 83.81 32 ARG B O 1
ATOM 1230 N N . ILE B 1 33 ? 11.875 -3.756 -10.211 1 87.94 33 ILE B N 1
ATOM 1231 C CA . ILE B 1 33 ? 12.445 -5.047 -10.586 1 87.94 33 ILE B CA 1
ATOM 1232 C C . ILE B 1 33 ? 12.836 -5.031 -12.062 1 87.94 33 ILE B C 1
ATOM 1234 O O . ILE B 1 33 ? 13.789 -5.699 -12.461 1 87.94 33 ILE B O 1
ATOM 1238 N N . GLY B 1 34 ? 12.109 -4.297 -12.883 1 88.38 34 GLY B N 1
ATOM 1239 C CA . GLY B 1 34 ? 12.398 -4.215 -14.305 1 88.38 34 GLY B CA 1
ATOM 1240 C C . GLY B 1 34 ? 11.438 -5.016 -15.164 1 88.38 34 GLY B C 1
ATOM 1241 O O . GLY B 1 34 ? 11.766 -5.406 -16.281 1 88.38 34 GLY B O 1
ATOM 1242 N N . PHE B 1 35 ? 10.328 -5.348 -14.633 1 94.56 35 PHE B N 1
ATOM 1243 C CA . PHE B 1 35 ? 9.289 -5.988 -15.438 1 94.56 35 PHE B CA 1
ATOM 1244 C C . PHE B 1 35 ? 8.828 -5.066 -16.562 1 94.56 35 PHE B C 1
ATOM 1246 O O . PHE B 1 35 ? 8.789 -3.848 -16.391 1 94.56 35 PHE B O 1
ATOM 1253 N N . ASP B 1 36 ? 8.523 -5.707 -17.672 1 93.81 36 ASP B N 1
ATOM 1254 C CA . ASP B 1 36 ? 7.945 -4.898 -18.75 1 93.81 36 ASP B CA 1
ATOM 1255 C C . ASP B 1 36 ? 6.457 -4.652 -18.5 1 93.81 36 ASP B C 1
ATOM 1257 O O . ASP B 1 36 ? 5.883 -5.172 -17.547 1 93.81 36 ASP B O 1
ATOM 1261 N N . ILE B 1 37 ? 5.855 -3.891 -19.344 1 95 37 ILE B N 1
ATOM 1262 C CA . ILE B 1 37 ? 4.484 -3.424 -19.172 1 95 37 ILE B CA 1
ATOM 1263 C C . ILE B 1 37 ? 3.527 -4.613 -19.172 1 95 37 ILE B C 1
ATOM 1265 O O . ILE B 1 37 ? 2.57 -4.656 -18.391 1 95 37 ILE B O 1
ATOM 1269 N N . GLU B 1 38 ? 3.791 -5.551 -20.047 1 95.94 38 GLU B N 1
ATOM 1270 C CA . GLU B 1 38 ? 2.924 -6.723 -20.156 1 95.94 38 GLU B CA 1
ATOM 1271 C C . GLU B 1 38 ? 2.963 -7.555 -18.875 1 95.94 38 GLU B C 1
ATOM 1273 O O . GLU B 1 38 ? 1.917 -7.953 -18.359 1 95.94 38 GLU B O 1
ATOM 1278 N N . ALA B 1 39 ? 4.176 -7.816 -18.406 1 96.12 39 ALA B N 1
ATOM 1279 C CA . ALA B 1 39 ? 4.332 -8.578 -17.172 1 96.12 39 ALA B CA 1
ATOM 1280 C C . ALA B 1 39 ? 3.668 -7.867 -15.992 1 96.12 39 ALA B C 1
ATOM 1282 O O . ALA B 1 39 ? 3.023 -8.5 -15.156 1 96.12 39 ALA B O 1
ATOM 1283 N N . ILE B 1 40 ? 3.801 -6.598 -15.906 1 97.19 40 ILE B N 1
ATOM 1284 C CA . ILE B 1 40 ? 3.199 -5.805 -14.836 1 97.19 40 ILE B CA 1
ATOM 1285 C C . ILE B 1 40 ? 1.679 -5.926 -14.898 1 97.19 40 ILE B C 1
ATOM 1287 O O . ILE B 1 40 ? 1.023 -6.121 -13.875 1 97.19 40 ILE B O 1
ATOM 1291 N N . GLU B 1 41 ? 1.105 -5.82 -16.078 1 97.62 41 GLU B N 1
ATOM 1292 C CA . GLU B 1 41 ? -0.34 -5.949 -16.234 1 97.62 41 GLU B CA 1
ATOM 1293 C C . GLU B 1 41 ? -0.822 -7.336 -15.828 1 97.62 41 GLU B C 1
ATOM 1295 O O . GLU B 1 41 ? -1.859 -7.473 -15.18 1 97.62 41 GLU B O 1
ATOM 1300 N N . ASP B 1 42 ? -0.04 -8.344 -16.219 1 97.75 42 ASP B N 1
ATOM 1301 C CA . ASP B 1 42 ? -0.367 -9.703 -15.805 1 97.75 42 ASP B CA 1
ATOM 1302 C C . ASP B 1 42 ? -0.439 -9.82 -14.281 1 97.75 42 ASP B C 1
ATOM 1304 O O . ASP B 1 42 ? -1.387 -10.391 -13.742 1 97.75 42 ASP B O 1
ATOM 1308 N N . ILE B 1 43 ? 0.542 -9.273 -13.672 1 98 43 ILE B N 1
ATOM 1309 C CA . ILE B 1 43 ? 0.637 -9.328 -12.219 1 98 43 ILE B CA 1
ATOM 1310 C C . ILE B 1 43 ? -0.549 -8.594 -11.594 1 98 43 ILE B C 1
ATOM 1312 O O . ILE B 1 43 ? -1.172 -9.094 -10.656 1 98 43 ILE B O 1
ATOM 1316 N N . LYS B 1 44 ? -0.841 -7.445 -12.109 1 98.44 44 LYS B N 1
ATOM 1317 C CA . LYS B 1 44 ? -1.965 -6.664 -11.609 1 98.44 44 LYS B CA 1
ATOM 1318 C C . LYS B 1 44 ? -3.273 -7.438 -11.727 1 98.44 44 LYS B C 1
ATOM 1320 O O . LYS B 1 44 ? -4.102 -7.414 -10.812 1 98.44 44 LYS B O 1
ATOM 1325 N N . VAL B 1 45 ? -3.5 -8.055 -12.805 1 98.5 45 VAL B N 1
ATOM 1326 C CA . VAL B 1 45 ? -4.715 -8.844 -13.008 1 98.5 45 VAL B CA 1
ATOM 1327 C C . VAL B 1 45 ? -4.781 -9.969 -11.984 1 98.5 45 VAL B C 1
ATOM 1329 O O . VAL B 1 45 ? -5.816 -10.172 -11.344 1 98.5 45 VAL B O 1
ATOM 1332 N N . ALA B 1 46 ? -3.691 -10.695 -11.836 1 98.12 46 ALA B N 1
ATOM 1333 C CA . ALA B 1 46 ? -3.643 -11.797 -10.875 1 98.12 46 ALA B CA 1
ATOM 1334 C C . ALA B 1 46 ? -3.965 -11.312 -9.469 1 98.12 46 ALA B C 1
ATOM 1336 O O . ALA B 1 46 ? -4.766 -11.93 -8.758 1 98.12 46 ALA B O 1
ATOM 1337 N N . ILE B 1 47 ? -3.389 -10.219 -9.117 1 98.38 47 ILE B N 1
ATOM 1338 C CA . ILE B 1 47 ? -3.611 -9.633 -7.797 1 98.38 47 ILE B CA 1
ATOM 1339 C C . ILE B 1 47 ? -5.082 -9.266 -7.641 1 98.38 47 ILE B C 1
ATOM 1341 O O . ILE B 1 47 ? -5.691 -9.531 -6.598 1 98.38 47 ILE B O 1
ATOM 1345 N N . SER B 1 48 ? -5.641 -8.703 -8.617 1 98.25 48 SER B N 1
ATOM 1346 C CA . SER B 1 48 ? -7.039 -8.289 -8.594 1 98.25 48 SER B CA 1
ATOM 1347 C C . SER B 1 48 ? -7.969 -9.477 -8.398 1 98.25 48 SER B C 1
ATOM 1349 O O . SER B 1 48 ? -8.961 -9.391 -7.676 1 98.25 48 SER B O 1
ATOM 1351 N N . GLU B 1 49 ? -7.688 -10.562 -9.094 1 97.25 49 GLU B N 1
ATOM 1352 C CA . GLU B 1 49 ? -8.508 -11.766 -8.961 1 97.25 49 GLU B CA 1
ATOM 1353 C C . GLU B 1 49 ? -8.523 -12.266 -7.52 1 97.25 49 GLU B C 1
ATOM 1355 O O . GLU B 1 49 ? -9.578 -12.594 -6.984 1 97.25 49 GLU B O 1
ATOM 1360 N N . VAL B 1 50 ? -7.328 -12.352 -6.902 1 96.38 50 VAL B N 1
ATOM 1361 C CA . VAL B 1 50 ? -7.223 -12.844 -5.535 1 96.38 50 VAL B CA 1
ATOM 1362 C C . VAL B 1 50 ? -7.957 -11.906 -4.586 1 96.38 50 VAL B C 1
ATOM 1364 O O . VAL B 1 50 ? -8.766 -12.344 -3.768 1 96.38 50 VAL B O 1
ATOM 1367 N N . CYS B 1 51 ? -7.711 -10.617 -4.75 1 97.75 51 CYS B N 1
ATOM 1368 C CA . CYS B 1 51 ? -8.359 -9.633 -3.891 1 97.75 51 CYS B CA 1
ATOM 1369 C C . CYS B 1 51 ? -9.875 -9.711 -4.023 1 97.75 51 CYS B C 1
ATOM 1371 O O . CYS B 1 51 ? -10.594 -9.648 -3.025 1 97.75 51 CYS B O 1
ATOM 1373 N N . SER B 1 52 ? -10.328 -9.773 -5.23 1 97.06 52 SER B N 1
ATOM 1374 C CA . SER B 1 52 ? -11.766 -9.844 -5.465 1 97.06 52 SER B CA 1
ATOM 1375 C C . SER B 1 52 ? -12.383 -11.047 -4.758 1 97.06 52 SER B C 1
ATOM 1377 O O . SER B 1 52 ? -13.469 -10.953 -4.188 1 97.06 52 SER B O 1
ATOM 1379 N N . LYS B 1 53 ? -11.727 -12.141 -4.805 1 94.94 53 LYS B N 1
ATOM 1380 C CA . LYS B 1 53 ? -12.211 -13.336 -4.121 1 94.94 53 LYS B CA 1
ATOM 1381 C C . LYS B 1 53 ? -12.25 -13.125 -2.609 1 94.94 53 LYS B C 1
ATOM 1383 O O . LYS B 1 53 ? -13.25 -13.461 -1.96 1 94.94 53 LYS B O 1
ATOM 1388 N N . ILE B 1 54 ? -11.211 -12.625 -2.061 1 95.31 54 ILE B N 1
ATOM 1389 C CA . ILE B 1 54 ? -11.109 -12.359 -0.629 1 95.31 54 ILE B CA 1
ATOM 1390 C C . ILE B 1 54 ? -12.234 -11.422 -0.197 1 95.31 54 ILE B C 1
ATOM 1392 O O . ILE B 1 54 ? -12.906 -11.672 0.805 1 95.31 54 ILE B O 1
ATOM 1396 N N . VAL B 1 55 ? -12.438 -10.383 -0.996 1 97.06 55 VAL B N 1
ATOM 1397 C CA . VAL B 1 55 ? -13.453 -9.391 -0.688 1 97.06 55 VAL B CA 1
ATOM 1398 C C . VAL B 1 55 ? -14.836 -10.023 -0.764 1 97.06 55 VAL B C 1
ATOM 1400 O O . VAL B 1 55 ? -15.711 -9.734 0.062 1 97.06 55 VAL B O 1
ATOM 1403 N N . SER B 1 56 ? -15.102 -10.836 -1.753 1 95.19 56 SER B N 1
ATOM 1404 C CA . SER B 1 56 ? -16.406 -11.484 -1.938 1 95.19 56 SER B CA 1
ATOM 1405 C C . SER B 1 56 ? -16.75 -12.383 -0.755 1 95.19 56 SER B C 1
ATOM 1407 O O . SER B 1 56 ? -17.906 -12.508 -0.381 1 95.19 56 SER B O 1
ATOM 1409 N N . ILE B 1 57 ? -15.727 -13 -0.2 1 93.31 57 ILE B N 1
ATOM 1410 C CA . ILE B 1 57 ? -15.961 -13.891 0.935 1 93.31 57 ILE B CA 1
ATOM 1411 C C . ILE B 1 57 ? -16.125 -13.062 2.211 1 93.31 57 ILE B C 1
ATOM 1413 O O . ILE B 1 57 ? -17.031 -13.305 3.002 1 93.31 57 ILE B O 1
ATOM 1417 N N . GLY B 1 58 ? -15.234 -12.078 2.316 1 93.75 58 GLY B N 1
ATOM 1418 C CA . GLY B 1 58 ? -15.266 -11.234 3.504 1 93.75 58 GLY B CA 1
ATOM 1419 C C . GLY B 1 58 ? -14.859 -11.977 4.766 1 93.75 58 GLY B C 1
ATOM 1420 O O . GLY B 1 58 ? -14.258 -13.047 4.695 1 93.75 58 GLY B O 1
ATOM 1421 N N . SER B 1 59 ? -14.961 -11.289 5.957 1 93.81 59 SER B N 1
ATOM 1422 C CA . SER B 1 59 ? -14.656 -11.898 7.25 1 93.81 59 SER B CA 1
ATOM 1423 C C . SER B 1 59 ? -15.516 -11.297 8.359 1 93.81 59 SER B C 1
ATOM 1425 O O . SER B 1 59 ? -15.797 -10.102 8.359 1 93.81 59 SER B O 1
ATOM 1427 N N . GLU B 1 60 ? -15.898 -12.148 9.258 1 91.12 60 GLU B N 1
ATOM 1428 C CA . GLU B 1 60 ? -16.672 -11.695 10.422 1 91.12 60 GLU B CA 1
ATOM 1429 C C . GLU B 1 60 ? -15.75 -11.32 11.578 1 91.12 60 GLU B C 1
ATOM 1431 O O . GLU B 1 60 ? -16.172 -10.641 12.516 1 91.12 60 GLU B O 1
ATOM 1436 N N . ILE B 1 61 ? -14.539 -11.852 11.516 1 92.25 61 ILE B N 1
ATOM 1437 C CA . ILE B 1 61 ? -13.672 -11.688 12.68 1 92.25 61 ILE B CA 1
ATOM 1438 C C . ILE B 1 61 ? -12.562 -10.688 12.359 1 92.25 61 ILE B C 1
ATOM 1440 O O . ILE B 1 61 ? -12.141 -9.922 13.227 1 92.25 61 ILE B O 1
ATOM 1444 N N . ALA B 1 62 ? -12.133 -10.727 11.109 1 93.19 62 ALA B N 1
ATOM 1445 C CA . ALA B 1 62 ? -11.094 -9.789 10.695 1 93.19 62 ALA B CA 1
ATOM 1446 C C . ALA B 1 62 ? -11.695 -8.586 9.977 1 93.19 62 ALA B C 1
ATOM 1448 O O . ALA B 1 62 ? -12.727 -8.703 9.312 1 93.19 62 ALA B O 1
ATOM 1449 N N . ASN B 1 63 ? -11.023 -7.438 10.125 1 94.06 63 ASN B N 1
ATOM 1450 C CA . ASN B 1 63 ? -11.523 -6.234 9.477 1 94.06 63 ASN B CA 1
ATOM 1451 C C . ASN B 1 63 ? -10.719 -5.887 8.227 1 94.06 63 ASN B C 1
ATOM 1453 O O . ASN B 1 63 ? -11.07 -4.957 7.496 1 94.06 63 ASN B O 1
ATOM 1457 N N . SER B 1 64 ? -9.641 -6.621 8.086 1 97.25 64 SER B N 1
ATOM 1458 C CA . SER B 1 64 ? -8.75 -6.316 6.973 1 97.25 64 SER B CA 1
ATOM 1459 C C . SER B 1 64 ? -7.922 -7.535 6.582 1 97.25 64 SER B C 1
ATOM 1461 O O . SER B 1 64 ? -7.93 -8.547 7.285 1 97.25 64 SER B O 1
ATOM 1463 N N . TYR B 1 65 ? -7.316 -7.5 5.438 1 96.75 65 TYR B N 1
ATOM 1464 C CA . TYR B 1 65 ? -6.328 -8.469 4.977 1 96.75 65 TYR B CA 1
ATOM 1465 C C . TYR B 1 65 ? -5.062 -7.773 4.492 1 96.75 65 TYR B C 1
ATOM 1467 O O . TYR B 1 65 ? -5.086 -6.582 4.176 1 96.75 65 TYR B O 1
ATOM 1475 N N . THR B 1 66 ? -4.031 -8.555 4.457 1 97.69 66 THR B N 1
ATOM 1476 C CA . THR B 1 66 ? -2.732 -7.98 4.129 1 97.69 66 THR B CA 1
ATOM 1477 C C . THR B 1 66 ? -2.131 -8.664 2.904 1 97.69 66 THR B C 1
ATOM 1479 O O . THR B 1 66 ? -2.189 -9.891 2.779 1 97.69 66 THR B O 1
ATOM 1482 N N . ILE B 1 67 ? -1.684 -7.867 1.995 1 98.31 67 ILE B N 1
ATOM 1483 C CA . ILE B 1 67 ? -0.911 -8.336 0.85 1 98.31 67 ILE B CA 1
ATOM 1484 C C . ILE B 1 67 ? 0.577 -8.094 1.098 1 98.31 67 ILE B C 1
ATOM 1486 O O . ILE B 1 67 ? 0.982 -6.977 1.434 1 98.31 67 ILE B O 1
ATOM 1490 N N . VAL B 1 68 ? 1.346 -9.094 0.951 1 97.5 68 VAL B N 1
ATOM 1491 C CA . VAL B 1 68 ? 2.789 -8.992 1.142 1 97.5 68 VAL B CA 1
ATOM 1492 C C . VAL B 1 68 ? 3.498 -9.117 -0.205 1 97.5 68 VAL B C 1
ATOM 1494 O O . VAL B 1 68 ? 3.283 -10.086 -0.939 1 97.5 68 VAL B O 1
ATOM 1497 N N . TYR B 1 69 ? 4.297 -8.133 -0.543 1 97.69 69 TYR B N 1
ATOM 1498 C CA . TYR B 1 69 ? 5.129 -8.125 -1.741 1 97.69 69 TYR B CA 1
ATOM 1499 C C . TYR B 1 69 ? 6.594 -8.344 -1.388 1 97.69 69 TYR B C 1
ATOM 1501 O O . TYR B 1 69 ? 7.242 -7.465 -0.821 1 97.69 69 TYR B O 1
ATOM 1509 N N . ASP B 1 70 ? 7.043 -9.469 -1.681 1 96.62 70 ASP B N 1
ATOM 1510 C CA . ASP B 1 70 ? 8.461 -9.766 -1.512 1 96.62 70 ASP B CA 1
ATOM 1511 C C . ASP B 1 70 ? 9.227 -9.547 -2.816 1 96.62 70 ASP B C 1
ATOM 1513 O O . ASP B 1 70 ? 9.055 -10.305 -3.773 1 96.62 70 ASP B O 1
ATOM 1517 N N . VAL B 1 71 ? 10.047 -8.57 -2.773 1 95.81 71 VAL B N 1
ATOM 1518 C CA . VAL B 1 71 ? 10.734 -8.125 -3.982 1 95.81 71 VAL B CA 1
ATOM 1519 C C . VAL B 1 71 ? 12.188 -8.594 -3.953 1 95.81 71 VAL B C 1
ATOM 1521 O O . VAL B 1 71 ? 12.914 -8.32 -2.996 1 95.81 71 VAL B O 1
ATOM 1524 N N . SER B 1 72 ? 12.547 -9.336 -4.93 1 94.19 72 SER B N 1
ATOM 1525 C CA . SER B 1 72 ? 13.945 -9.695 -5.145 1 94.19 72 SER B CA 1
ATOM 1526 C C . SER B 1 72 ? 14.484 -9.086 -6.434 1 94.19 72 SER B C 1
ATOM 1528 O O . SER B 1 72 ? 13.812 -8.273 -7.074 1 94.19 72 SER B O 1
ATOM 1530 N N . GLU B 1 73 ? 15.695 -9.398 -6.766 1 91.56 73 GLU B N 1
ATOM 1531 C CA . GLU B 1 73 ? 16.359 -8.82 -7.934 1 91.56 73 GLU B CA 1
ATOM 1532 C C . GLU B 1 73 ? 15.609 -9.156 -9.219 1 91.56 73 GLU B C 1
ATOM 1534 O O . GLU B 1 73 ? 15.492 -8.312 -10.109 1 91.56 73 GLU B O 1
ATOM 1539 N N . ASN B 1 74 ? 15.078 -10.32 -9.297 1 93.62 74 ASN B N 1
ATOM 1540 C CA . ASN B 1 74 ? 14.5 -10.75 -10.57 1 93.62 74 ASN B CA 1
ATOM 1541 C C . ASN B 1 74 ? 13.148 -11.422 -10.367 1 93.62 74 ASN B C 1
ATOM 1543 O O . ASN B 1 74 ? 12.703 -12.195 -11.219 1 93.62 74 ASN B O 1
ATOM 1547 N N . ALA B 1 75 ? 12.586 -11.133 -9.203 1 95.69 75 ALA B N 1
ATOM 1548 C CA . ALA B 1 75 ? 11.328 -11.828 -8.984 1 95.69 75 ALA B CA 1
ATOM 1549 C C . ALA B 1 75 ? 10.438 -11.062 -8.008 1 95.69 75 ALA B C 1
ATOM 1551 O O . ALA B 1 75 ? 10.938 -10.289 -7.188 1 95.69 75 ALA B O 1
ATOM 1552 N N . LEU B 1 76 ? 9.219 -11.258 -8.148 1 97.06 76 LEU B N 1
ATOM 1553 C CA . LEU B 1 76 ? 8.219 -10.797 -7.203 1 97.06 76 LEU B CA 1
ATOM 1554 C C . LEU B 1 76 ? 7.418 -11.961 -6.641 1 97.06 76 LEU B C 1
ATOM 1556 O O . LEU B 1 76 ? 6.918 -12.805 -7.395 1 97.06 76 LEU B O 1
ATOM 1560 N N . ASP B 1 77 ? 7.379 -12.062 -5.371 1 96.56 77 ASP B N 1
ATOM 1561 C CA . ASP B 1 77 ? 6.477 -12.984 -4.688 1 96.56 77 ASP B CA 1
ATOM 1562 C C . ASP B 1 77 ? 5.363 -12.227 -3.963 1 96.56 77 ASP B C 1
ATOM 1564 O O . ASP B 1 77 ? 5.637 -11.312 -3.18 1 96.56 77 ASP B O 1
ATOM 1568 N N . VAL B 1 78 ? 4.141 -12.555 -4.234 1 97.56 78 VAL B N 1
ATOM 1569 C CA . VAL B 1 78 ? 2.984 -11.922 -3.609 1 97.56 78 VAL B CA 1
ATOM 1570 C C . VAL B 1 78 ? 2.227 -12.938 -2.764 1 97.56 78 VAL B C 1
ATOM 1572 O O . VAL B 1 78 ? 1.914 -14.039 -3.234 1 97.56 78 VAL B O 1
ATOM 1575 N N . SER B 1 79 ? 1.99 -12.602 -1.564 1 95.94 79 SER B N 1
ATOM 1576 C CA . SER B 1 79 ? 1.188 -13.453 -0.688 1 95.94 79 SER B CA 1
ATOM 1577 C C . SER B 1 79 ? 0.108 -12.648 0.025 1 95.94 79 SER B C 1
ATOM 1579 O O . SER B 1 79 ? 0.205 -11.422 0.124 1 95.94 79 SER B O 1
ATOM 1581 N N . TYR B 1 80 ? -0.889 -13.32 0.48 1 96.25 80 TYR B N 1
ATOM 1582 C CA . TYR B 1 80 ? -2.041 -12.727 1.154 1 96.25 80 TYR B CA 1
ATOM 1583 C C . TYR B 1 80 ? -2.268 -13.383 2.514 1 96.25 80 TYR B C 1
ATOM 1585 O O . TYR B 1 80 ? -2.275 -14.609 2.627 1 96.25 80 TYR B O 1
ATOM 1593 N N . VAL B 1 81 ? -2.438 -12.516 3.475 1 93.88 81 VAL B N 1
ATOM 1594 C CA . VAL B 1 81 ? -2.609 -13.008 4.836 1 93.88 81 VAL B CA 1
ATOM 1595 C C . VAL B 1 81 ? -3.832 -12.352 5.473 1 93.88 81 VAL B C 1
ATOM 1597 O O . VAL B 1 81 ? -4.18 -11.219 5.141 1 93.88 81 VAL B O 1
ATOM 1600 N N . CYS B 1 82 ? -4.5 -13.078 6.297 1 93.31 82 CYS B N 1
ATOM 1601 C CA . CYS B 1 82 ? -5.625 -12.578 7.082 1 93.31 82 CYS B CA 1
ATOM 1602 C C . CYS B 1 82 ? -5.734 -13.32 8.406 1 93.31 82 CYS B C 1
ATOM 1604 O O . CYS B 1 82 ? -5.512 -14.531 8.477 1 93.31 82 CYS B O 1
ATOM 1606 N N . ASP B 1 83 ? -6.02 -12.492 9.43 1 91.12 83 ASP B N 1
ATOM 1607 C CA . ASP B 1 83 ? -6.211 -13.102 10.742 1 91.12 83 ASP B CA 1
ATOM 1608 C C . ASP B 1 83 ? -7.598 -13.734 10.859 1 91.12 83 ASP B C 1
ATOM 1610 O O . ASP B 1 83 ? -8.375 -13.375 11.75 1 91.12 83 ASP B O 1
ATOM 1614 N N . ASP B 1 84 ? -8.047 -14.453 9.984 1 92.94 84 ASP B N 1
ATOM 1615 C CA . ASP B 1 84 ? -9.273 -15.242 9.922 1 92.94 84 ASP B CA 1
ATOM 1616 C C . ASP B 1 84 ? -9.008 -16.625 9.312 1 92.94 84 ASP B C 1
ATOM 1618 O O . ASP B 1 84 ? -8.82 -16.734 8.102 1 92.94 84 ASP B O 1
ATOM 1622 N N . PRO B 1 85 ? -9.039 -17.625 10.125 1 88.31 85 PRO B N 1
ATOM 1623 C CA . PRO B 1 85 ? -8.719 -18.969 9.641 1 88.31 85 PRO B CA 1
ATOM 1624 C C . PRO B 1 85 ? -9.688 -19.453 8.562 1 88.31 85 PRO B C 1
ATOM 1626 O O . PRO B 1 85 ? -9.344 -20.344 7.777 1 88.31 85 PRO B O 1
ATOM 1629 N N . SER B 1 86 ? -10.859 -18.906 8.5 1 87.44 86 SER B N 1
ATOM 1630 C CA . SER B 1 86 ? -11.844 -19.359 7.516 1 87.44 86 SER B CA 1
ATOM 1631 C C . SER B 1 86 ? -11.438 -18.953 6.105 1 87.44 86 SER B C 1
ATOM 1633 O O . SER B 1 86 ? -11.977 -19.469 5.125 1 87.44 86 SER B O 1
ATOM 1635 N N . LEU B 1 87 ? -10.508 -18.016 5.996 1 89.75 87 LEU B N 1
ATOM 1636 C CA . LEU B 1 87 ? -10.062 -17.578 4.68 1 89.75 87 LEU B CA 1
ATOM 1637 C C . LEU B 1 87 ? -8.859 -18.375 4.207 1 89.75 87 LEU B C 1
ATOM 1639 O O . LEU B 1 87 ? -8.398 -18.203 3.076 1 89.75 87 LEU B O 1
ATOM 1643 N N . LYS B 1 88 ? -8.414 -19.25 5.039 1 86.81 88 LYS B N 1
ATOM 1644 C CA . LYS B 1 88 ? -7.277 -20.078 4.652 1 86.81 88 LYS B CA 1
ATOM 1645 C C . LYS B 1 88 ? -7.648 -21.016 3.516 1 86.81 88 LYS B C 1
ATOM 1647 O O . LYS B 1 88 ? -8.719 -21.641 3.539 1 86.81 88 LYS B O 1
ATOM 1652 N N . CYS B 1 89 ? -6.832 -21.078 2.484 1 85.69 89 CYS B N 1
ATOM 1653 C CA . CYS B 1 89 ? -6.941 -22.031 1.396 1 85.69 89 CYS B CA 1
ATOM 1654 C C . CYS B 1 89 ? -8.266 -21.891 0.665 1 85.69 89 CYS B C 1
ATOM 1656 O O . CYS B 1 89 ? -8.867 -22.875 0.253 1 85.69 89 CYS B O 1
ATOM 1658 N N . ILE B 1 90 ? -8.781 -20.75 0.571 1 85.25 90 ILE B N 1
ATOM 1659 C CA . ILE B 1 90 ? -10.086 -20.516 -0.031 1 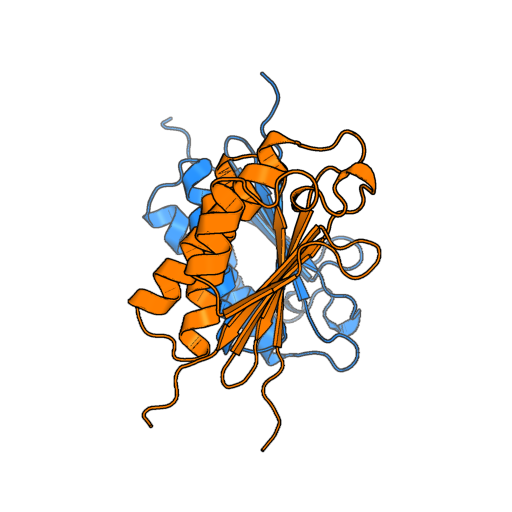85.25 90 ILE B CA 1
ATOM 1660 C C . ILE B 1 90 ? -10.055 -20.922 -1.503 1 85.25 90 ILE B C 1
ATOM 1662 O O . ILE B 1 90 ? -11.094 -21.234 -2.092 1 85.25 90 ILE B O 1
ATOM 1666 N N . PHE B 1 91 ? -8.992 -21.016 -2.105 1 85.94 91 PHE B N 1
ATOM 1667 C CA . PHE B 1 91 ? -8.852 -21.344 -3.521 1 85.94 91 PHE B CA 1
ATOM 1668 C C . PHE B 1 91 ? -8.703 -22.844 -3.721 1 85.94 91 PHE B C 1
ATOM 1670 O O . PHE B 1 91 ? -8.852 -23.344 -4.84 1 85.94 91 PHE B O 1
ATOM 1677 N N . ASP B 1 92 ? -8.383 -23.516 -2.654 1 77.75 92 ASP B N 1
ATOM 1678 C CA . ASP B 1 92 ? -8.203 -24.969 -2.766 1 77.75 92 ASP B CA 1
ATOM 1679 C C . ASP B 1 92 ? -9.516 -25.656 -3.141 1 77.75 92 ASP B C 1
ATOM 1681 O O . ASP B 1 92 ? -9.508 -26.688 -3.812 1 77.75 92 ASP B O 1
ATOM 1685 N N . GLU B 1 93 ? -10.656 -25.094 -2.744 1 75.06 93 GLU B N 1
ATOM 1686 C CA . GLU B 1 93 ? -11.961 -25.688 -3.01 1 75.06 93 GLU B CA 1
ATOM 1687 C C . GLU B 1 93 ? -12.391 -25.453 -4.453 1 75.06 93 GLU B C 1
ATOM 1689 O O . GLU B 1 93 ? -13.289 -26.141 -4.957 1 75.06 93 GLU B O 1
ATOM 1694 N N . GLU B 1 94 ? -11.727 -24.562 -5.199 1 80.62 94 GLU B N 1
ATOM 1695 C CA . GLU B 1 94 ? -12.117 -24.219 -6.566 1 80.62 94 GLU B CA 1
ATOM 1696 C C . GLU B 1 94 ? -10.914 -24.25 -7.508 1 80.62 94 GLU B C 1
ATOM 1698 O O . GLU B 1 94 ? -10.711 -23.328 -8.297 1 80.62 94 GLU B O 1
ATOM 1703 N N . LYS B 1 95 ? -10.188 -25.266 -7.465 1 77.44 95 LYS B N 1
ATOM 1704 C CA . LYS B 1 95 ? -8.93 -25.359 -8.203 1 77.44 95 LYS B CA 1
ATOM 1705 C C . LYS B 1 95 ? -9.164 -25.219 -9.711 1 77.44 95 LYS B C 1
ATOM 1707 O O . LYS B 1 95 ? -8.281 -24.781 -10.445 1 77.44 95 LYS B O 1
ATOM 1712 N N . ASP B 1 96 ? -10.422 -25.391 -10.008 1 78.56 96 ASP B N 1
ATOM 1713 C CA . ASP B 1 96 ? -10.742 -25.297 -11.43 1 78.56 96 ASP B CA 1
ATOM 1714 C C . ASP B 1 96 ? -11.539 -24.031 -11.734 1 78.56 96 ASP B C 1
ATOM 1716 O O . ASP B 1 96 ? -12.086 -23.891 -12.828 1 78.56 96 ASP B O 1
ATOM 1720 N N . GLY B 1 97 ? -11.516 -23.219 -10.797 1 88.38 97 GLY B N 1
ATOM 1721 C CA . GLY B 1 97 ? -12.297 -22.016 -11 1 88.38 97 GLY B CA 1
ATOM 1722 C C . GLY B 1 97 ? -11.625 -21.016 -11.93 1 88.38 97 GLY B C 1
ATOM 1723 O O . GLY B 1 97 ? -10.43 -21.125 -12.203 1 88.38 97 GLY B O 1
ATOM 1724 N N . LEU B 1 98 ? -12.445 -20.141 -12.445 1 92.06 98 LEU B N 1
ATOM 1725 C CA . LEU B 1 98 ? -11.977 -19.156 -13.414 1 92.06 98 LEU B CA 1
ATOM 1726 C C . LEU B 1 98 ? -10.812 -18.344 -12.852 1 92.06 98 LEU B C 1
ATOM 1728 O O . LEU B 1 98 ? -9.797 -18.156 -13.531 1 92.06 98 LEU B O 1
ATOM 1732 N N . ALA B 1 99 ? -10.938 -17.922 -11.648 1 93.5 99 ALA B N 1
ATOM 1733 C CA . ALA B 1 99 ? -9.906 -17.094 -11.023 1 93.5 99 ALA B CA 1
ATOM 1734 C C . ALA B 1 99 ? -8.57 -17.828 -10.977 1 93.5 99 ALA B C 1
ATOM 1736 O O . ALA B 1 99 ? -7.531 -17.25 -11.305 1 93.5 99 ALA B O 1
ATOM 1737 N N . ILE B 1 100 ? -8.586 -19.047 -10.633 1 93.31 100 ILE B N 1
ATOM 1738 C CA . ILE B 1 100 ? -7.363 -19.828 -10.516 1 93.31 100 ILE B CA 1
ATOM 1739 C C . ILE B 1 100 ? -6.734 -20.016 -11.898 1 93.31 100 ILE B C 1
ATOM 1741 O O . ILE B 1 100 ? -5.512 -19.953 -12.039 1 93.31 100 ILE B O 1
ATOM 1745 N N . ASN B 1 101 ? -7.586 -20.297 -12.797 1 95.56 101 ASN B N 1
ATOM 1746 C CA . ASN B 1 101 ? -7.086 -20.453 -14.156 1 95.56 101 ASN B CA 1
ATOM 1747 C C . ASN B 1 101 ? -6.383 -19.188 -14.648 1 95.56 101 ASN B C 1
ATOM 1749 O O . ASN B 1 101 ? -5.332 -19.266 -15.289 1 95.56 101 ASN B O 1
ATOM 1753 N N . ILE B 1 102 ? -6.977 -18.094 -14.375 1 96.69 102 ILE B N 1
ATOM 1754 C CA . ILE B 1 102 ? -6.395 -16.828 -14.773 1 96.69 102 ILE B CA 1
ATOM 1755 C C . ILE B 1 102 ? -5.047 -16.625 -14.086 1 96.69 102 ILE B C 1
ATOM 1757 O O . ILE B 1 102 ? -4.043 -16.344 -14.742 1 96.69 102 ILE B O 1
ATOM 1761 N N . ILE B 1 103 ? -4.996 -16.797 -12.812 1 96.38 103 ILE B N 1
ATOM 1762 C CA . ILE B 1 103 ? -3.801 -16.547 -12.016 1 96.38 103 ILE B CA 1
ATOM 1763 C C . ILE B 1 103 ? -2.684 -17.5 -12.438 1 96.38 103 ILE B C 1
ATOM 1765 O O . ILE B 1 103 ? -1.536 -17.078 -12.609 1 96.38 103 ILE B O 1
ATOM 1769 N N . THR B 1 104 ? -3.025 -18.781 -12.641 1 94.88 104 THR B N 1
ATOM 1770 C CA . THR B 1 104 ? -2.021 -19.781 -12.992 1 94.88 104 THR B CA 1
ATOM 1771 C C . THR B 1 104 ? -1.483 -19.531 -14.398 1 94.88 104 THR B C 1
ATOM 1773 O O . THR B 1 104 ? -0.347 -19.906 -14.711 1 94.88 104 THR B O 1
ATOM 1776 N N . ALA B 1 105 ? -2.312 -18.969 -15.227 1 96.62 105 ALA B N 1
ATOM 1777 C CA . ALA B 1 105 ? -1.881 -18.656 -16.594 1 96.62 105 ALA B CA 1
ATOM 1778 C C . ALA B 1 105 ? -0.942 -17.453 -16.609 1 96.62 105 ALA B C 1
ATOM 1780 O O . ALA B 1 105 ? -0.051 -17.359 -17.453 1 96.62 105 ALA B O 1
ATOM 1781 N N . LEU B 1 106 ? -1.135 -16.547 -15.742 1 97.5 106 LEU B N 1
ATOM 1782 C CA . LEU B 1 106 ? -0.449 -15.266 -15.812 1 97.5 106 LEU B CA 1
ATOM 1783 C C . LEU B 1 106 ? 0.793 -15.258 -14.93 1 97.5 106 LEU B C 1
ATOM 1785 O O . LEU B 1 106 ? 1.764 -14.555 -15.219 1 97.5 106 LEU B O 1
ATOM 1789 N N . MET B 1 107 ? 0.749 -16 -13.883 1 97.5 107 MET B N 1
ATOM 1790 C CA . MET B 1 107 ? 1.872 -16.062 -12.953 1 97.5 107 MET B CA 1
ATOM 1791 C C . MET B 1 107 ? 2.73 -17.297 -13.211 1 97.5 107 MET B C 1
ATOM 1793 O O . MET B 1 107 ? 2.287 -18.234 -13.875 1 97.5 107 MET B O 1
ATOM 1797 N N . ASP B 1 108 ? 3.973 -17.219 -12.672 1 97.44 108 ASP B N 1
ATOM 1798 C CA . ASP B 1 108 ? 4.887 -18.328 -12.922 1 97.44 108 ASP B CA 1
ATOM 1799 C C . ASP B 1 108 ? 4.68 -19.453 -11.898 1 97.44 108 ASP B C 1
ATOM 1801 O O . ASP B 1 108 ? 4.895 -20.625 -12.211 1 97.44 108 ASP B O 1
ATOM 1805 N N . SER B 1 109 ? 4.371 -19.125 -10.742 1 95.5 109 SER B N 1
ATOM 1806 C CA . SER B 1 109 ? 4.074 -20.109 -9.703 1 95.5 109 SER B CA 1
ATOM 1807 C C . SER B 1 109 ? 2.924 -19.656 -8.82 1 95.5 109 SER B C 1
ATOM 1809 O O . SER B 1 109 ? 2.807 -18.469 -8.508 1 95.5 109 SER B O 1
ATOM 1811 N N . VAL B 1 110 ? 2.096 -20.578 -8.453 1 94.12 110 VAL B N 1
ATOM 1812 C CA . VAL B 1 110 ? 0.956 -20.328 -7.574 1 94.12 110 VAL B CA 1
ATOM 1813 C C . VAL B 1 110 ? 0.857 -21.422 -6.52 1 94.12 110 VAL B C 1
ATOM 1815 O O . VAL B 1 110 ? 0.868 -22.609 -6.848 1 94.12 110 VAL B O 1
ATOM 1818 N N . VAL B 1 111 ? 0.854 -21.047 -5.27 1 91.56 111 VAL B N 1
ATOM 1819 C CA . VAL B 1 111 ? 0.654 -21.969 -4.16 1 91.56 111 VAL B CA 1
ATOM 1820 C C . VAL B 1 111 ? -0.674 -21.672 -3.469 1 91.56 111 VAL B C 1
ATOM 1822 O O . VAL B 1 111 ? -0.817 -20.641 -2.807 1 91.56 111 VAL B O 1
ATOM 1825 N N . LEU B 1 112 ? -1.638 -22.453 -3.57 1 88.56 112 LEU B N 1
ATOM 1826 C CA . LEU B 1 112 ? -3.012 -22.203 -3.146 1 88.56 112 LEU B CA 1
ATOM 1827 C C . LEU B 1 112 ? -3.168 -22.438 -1.647 1 88.56 112 LEU B C 1
ATOM 1829 O O . LEU B 1 112 ? -4.062 -21.875 -1.018 1 88.56 112 LEU B O 1
ATOM 1833 N N . CYS B 1 113 ? -2.365 -23.406 -1.104 1 80.25 113 CYS B N 1
ATOM 1834 C CA . CYS B 1 113 ? -2.486 -23.719 0.315 1 80.25 113 CYS B CA 1
ATOM 1835 C C . CYS B 1 113 ? -1.147 -24.156 0.891 1 80.25 113 CYS B C 1
ATOM 1837 O O . CYS B 1 113 ? -0.588 -25.172 0.46 1 80.25 113 CYS B O 1
ATOM 1839 N N . ASP B 1 114 ? -0.517 -23.297 1.261 1 74.19 114 ASP B N 1
ATOM 1840 C CA . ASP B 1 114 ? 0.746 -23.75 1.835 1 74.19 114 ASP B CA 1
ATOM 1841 C C . ASP B 1 114 ?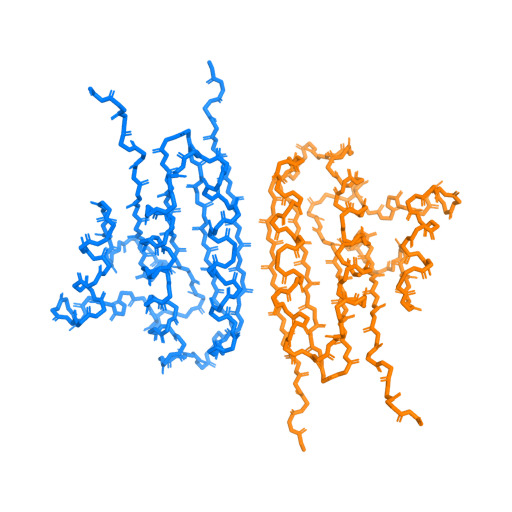 0.696 -23.719 3.361 1 74.19 114 ASP B C 1
ATOM 1843 O O . ASP B 1 114 ? -0.298 -24.141 3.961 1 74.19 114 ASP B O 1
ATOM 1847 N N . LYS B 1 115 ? 1.411 -22.75 4.016 1 64.94 115 LYS B N 1
ATOM 1848 C CA . LYS B 1 115 ? 1.578 -22.625 5.461 1 64.94 115 LYS B CA 1
ATOM 1849 C C . LYS B 1 115 ? 0.309 -22.094 6.117 1 64.94 115 LYS B C 1
ATOM 1851 O O . LYS B 1 115 ? -0.604 -21.625 5.43 1 64.94 115 LYS B O 1
ATOM 1856 N N . SER B 1 116 ? 0.245 -21.969 7.449 1 64.31 116 SER B N 1
ATOM 1857 C CA . SER B 1 116 ? -0.832 -21.672 8.391 1 64.31 116 SER B CA 1
ATOM 1858 C C . SER B 1 116 ? -1.703 -20.531 7.887 1 64.31 116 SER B C 1
ATOM 1860 O O . SER B 1 116 ? -2.537 -20.719 7 1 64.31 116 SER B O 1
ATOM 1862 N N . ASN B 1 117 ? -1.366 -19.25 8.086 1 70.31 117 ASN B N 1
ATOM 1863 C CA . ASN B 1 117 ? -2.299 -18.125 8.008 1 70.31 117 ASN B CA 1
ATOM 1864 C C . ASN B 1 117 ? -2.273 -17.469 6.633 1 70.31 117 ASN B C 1
ATOM 1866 O O . ASN B 1 117 ? -2.797 -16.375 6.457 1 70.31 117 ASN B O 1
ATOM 1870 N N . ARG B 1 118 ? -1.76 -18.281 5.559 1 80.19 118 ARG B N 1
ATOM 1871 C CA . ARG B 1 118 ? -1.749 -17.625 4.25 1 80.19 118 ARG B CA 1
ATOM 1872 C C . ARG B 1 118 ? -2.945 -18.078 3.412 1 80.19 118 ARG B C 1
ATOM 1874 O O . ARG B 1 118 ? -3.336 -19.234 3.443 1 80.19 118 ARG B O 1
ATOM 1881 N N . ILE B 1 119 ? -3.441 -17.156 2.697 1 85.06 119 ILE B N 1
ATOM 1882 C CA . ILE B 1 119 ? -4.574 -17.406 1.812 1 85.06 119 ILE B CA 1
ATOM 1883 C C . ILE B 1 119 ? -4.078 -17.984 0.49 1 85.06 119 ILE B C 1
ATOM 1885 O O . ILE B 1 119 ? -4.582 -19.016 0.028 1 85.06 119 ILE B O 1
ATOM 1889 N N . ILE B 1 120 ? -3.061 -17.422 -0.097 1 88.62 120 ILE B N 1
ATOM 1890 C CA . ILE B 1 120 ? -2.463 -17.797 -1.372 1 88.62 120 ILE B CA 1
ATOM 1891 C C . ILE B 1 120 ? -1.136 -17.062 -1.56 1 88.62 120 ILE B C 1
ATOM 1893 O O . ILE B 1 120 ? -0.931 -15.992 -1 1 88.62 120 ILE B O 1
ATOM 1897 N N . SER B 1 121 ? -0.23 -17.719 -2.307 1 93.94 121 SER B N 1
ATOM 1898 C CA . SER B 1 121 ? 1.006 -17.062 -2.738 1 93.94 121 SER B CA 1
ATOM 1899 C C . SER B 1 121 ? 1.269 -17.312 -4.219 1 93.94 121 SER B C 1
ATOM 1901 O O . SER B 1 121 ? 1.016 -18.406 -4.73 1 93.94 121 SER B O 1
ATOM 1903 N N . MET B 1 122 ? 1.791 -16.312 -4.859 1 95.56 122 MET B N 1
ATOM 1904 C CA . MET B 1 122 ? 2.111 -16.406 -6.281 1 95.56 122 MET B CA 1
ATOM 1905 C C . MET B 1 122 ? 3.402 -15.656 -6.594 1 95.56 122 MET B C 1
ATOM 1907 O O . MET B 1 122 ? 3.764 -14.711 -5.891 1 95.56 122 MET B O 1
ATOM 1911 N N . SER B 1 123 ? 4.008 -16.078 -7.68 1 97.25 123 SER B N 1
ATOM 1912 C CA . SER B 1 123 ? 5.277 -15.453 -8.016 1 97.25 123 SER B CA 1
ATOM 1913 C C . SER B 1 123 ? 5.391 -15.203 -9.516 1 97.25 123 SER B C 1
ATOM 1915 O O . SER B 1 123 ? 4.73 -15.875 -10.312 1 97.25 123 SER B O 1
ATOM 1917 N N . LYS B 1 124 ? 6.105 -14.242 -9.852 1 97.19 124 LYS B N 1
ATOM 1918 C CA . LYS B 1 124 ? 6.516 -13.922 -11.211 1 97.19 124 LYS B CA 1
ATOM 1919 C C . LYS B 1 124 ? 8.016 -13.641 -11.281 1 97.19 124 LYS B C 1
ATOM 1921 O O . LYS B 1 124 ? 8.562 -12.938 -10.43 1 97.19 124 LYS B O 1
ATOM 1926 N N . VAL B 1 125 ? 8.688 -14.211 -12.281 1 96 125 VAL B N 1
ATOM 1927 C CA . VAL B 1 125 ? 10.125 -14.062 -12.445 1 96 125 VAL B CA 1
ATOM 1928 C C . VAL B 1 125 ? 10.43 -13.289 -13.727 1 96 125 VAL B C 1
ATOM 1930 O O . VAL B 1 125 ? 9.766 -13.484 -14.742 1 96 125 VAL B O 1
ATOM 1933 N N . LEU B 1 126 ? 11.375 -12.375 -13.586 1 91.56 126 LEU B N 1
ATOM 1934 C CA . LEU B 1 126 ? 11.812 -11.594 -14.742 1 91.56 126 LEU B CA 1
ATOM 1935 C C . LEU B 1 126 ? 12.445 -12.484 -15.797 1 91.56 126 LEU B C 1
ATOM 1937 O O . LEU B 1 126 ? 13.328 -13.289 -15.484 1 91.56 126 LEU B O 1
ATOM 1941 N N . GLU B 1 127 ? 11.898 -12.617 -16.984 1 78.88 127 GLU B N 1
ATOM 1942 C CA . GLU B 1 127 ? 12.438 -13.453 -18.047 1 78.88 127 GLU B CA 1
ATOM 1943 C C . GLU B 1 127 ? 13.773 -12.914 -18.547 1 78.88 127 GLU B C 1
ATOM 1945 O O . GLU B 1 127 ? 13.93 -11.703 -18.719 1 78.88 127 GLU B O 1
ATOM 1950 N N . GLY B 1 128 ? 14.945 -13.297 -18.016 1 59.94 128 GLY B N 1
ATOM 1951 C CA . GLY B 1 128 ? 16.25 -12.969 -18.578 1 59.94 128 GLY B CA 1
ATOM 1952 C C . GLY B 1 128 ? 16.266 -13.016 -20.094 1 59.94 128 GLY B C 1
ATOM 1953 O O . GLY B 1 128 ? 15.43 -13.68 -20.703 1 59.94 128 GLY B O 1
ATOM 1954 N N . ASN B 1 129 ? 16.562 -11.859 -20.781 1 45.28 129 ASN B N 1
ATOM 1955 C CA . ASN B 1 129 ? 17.031 -12.008 -22.156 1 45.28 129 ASN B CA 1
ATOM 1956 C C . ASN B 1 129 ? 17.875 -13.266 -22.312 1 45.28 129 ASN B C 1
ATOM 1958 O O . ASN B 1 129 ? 18.938 -13.391 -21.703 1 45.28 129 ASN B O 1
ATOM 1962 N N . ARG B 1 130 ? 17.484 -14.461 -22.359 1 29.16 130 ARG B N 1
ATOM 1963 C CA . ARG B 1 130 ? 18.297 -15.516 -22.969 1 29.16 130 ARG B CA 1
ATOM 1964 C C . ARG B 1 130 ? 18.656 -15.164 -24.406 1 29.16 130 ARG B C 1
ATOM 1966 O O . ARG B 1 130 ? 17.875 -14.523 -25.109 1 29.16 130 ARG B O 1
#

Nearest PDB structures (foldseek):
  6m36-assembly2_K  TM=9.283E-01  e=3.750E-09  Bacillus subtilis subsp. subtilis str. 168
  6m37-assembly1_C-2  TM=8.869E-01  e=9.789E-09  Bacillus subtilis subsp. subtilis str. 168
  6m37-assembly1_A-2  TM=8.578E-01  e=1.096E-08  Bacillus subtilis subsp. subtilis str. 168
  1th8-assembly1_A-2  TM=8.067E-01  e=4.108E-06  Geobacillus stearothermophilus
  1thn-assembly1_A  TM=7.324E-01  e=5.830E-05  Geobacillus stearothermophilus